Protein AF-0000000079466785 (afdb_homodimer)

Solvent-accessible surface area (backbone atoms only — not comparable to full-atom values): 13106 Å² total; per-residue (Å²): 115,66,66,64,55,44,54,55,63,65,49,55,41,69,44,99,86,65,45,70,23,30,35,40,60,50,52,12,61,77,71,72,43,57,49,69,55,43,53,50,49,63,73,64,53,41,62,54,67,83,56,42,58,82,17,49,40,81,46,71,44,74,43,99,82,72,40,85,36,83,41,32,41,24,29,67,68,36,46,49,61,56,42,36,40,41,70,46,64,68,32,24,52,49,48,52,51,51,53,50,53,44,51,52,46,53,51,52,52,58,50,44,53,49,46,58,68,71,96,115,66,66,66,54,43,54,53,62,66,48,54,41,69,44,97,87,65,46,70,22,30,36,39,60,49,52,12,61,78,70,72,45,57,47,70,56,43,53,50,50,63,73,66,54,42,62,53,66,84,57,42,60,82,16,48,41,80,46,71,45,73,43,97,83,73,41,85,37,82,42,32,42,24,30,67,65,36,46,48,62,57,43,36,40,40,69,48,65,69,32,23,53,48,47,54,51,50,54,50,52,44,50,52,46,53,52,51,52,58,50,44,52,49,48,58,69,71,95

pLDDT: mean 88.41, std 17.2, range [28.14, 98.69]

Radius of gyration: 20.18 Å; Cα contacts (8 Å, |Δi|>4): 273; chains: 2; bounding box: 53×56×45 Å

Secondary structure (DSSP, 8-state):
-HHHHHHHHHH-EE-TTS-EEEEHHHHHHHHT--HHHHHHHHHT----HHHHHHHEEEEEEE-TTS-EEEEEEE-HHHHHHHHHT--SHHHHHHHHHHHHHHHHHHHHHHHHHHHHHH-/-HHHHHHHHHH-EE-TTS-EEEEHHHHHHHHT--HHHHHHHHHT----HHHHHHHEEEEEEE-TTS-EEEEEEE-HHHHHHHHHT--SHHHHHHHHHHHHHHHHHHHHHHHHHHHHHH-

Sequence (238 aa):
MEERVQMRNELVIKNSTGKDVTTSLIVAEVFGKRHDHVLRDIENLNCSQNFRLPNFGATSYTDASNRQSKMYEITKDGFSFLVMGYTGEKAGEFKERFIAAFNANEALLKDDDYIIERAMEERVQMRNELVIKNSTGKDVTTSLIVAEVFGKRHDHVLRDIENLNCSQNFRLPNFGATSYTDASNRQSKMYEITKDGFSFLVMGYTGEKAGEFKERFIAAFNANEALLKDDDYIIERA

Structure (mmCIF, N/CA/C/O backbone):
data_AF-0000000079466785-model_v1
#
loop_
_entity.id
_entity.type
_entity.pdbx_description
1 polymer 'Uncharacterized protein'
#
loop_
_atom_site.group_PDB
_atom_site.id
_atom_site.type_symbol
_atom_site.label_atom_id
_atom_site.label_alt_id
_atom_site.label_comp_id
_atom_site.label_asym_id
_atom_site.label_entity_id
_atom_site.label_seq_id
_atom_site.pdbx_PDB_ins_code
_atom_site.Cartn_x
_atom_site.Cartn_y
_atom_site.Cartn_z
_atom_site.occupancy
_atom_site.B_iso_or_equiv
_atom_site.auth_seq_id
_atom_site.auth_comp_id
_atom_site.auth_asym_id
_atom_site.auth_atom_id
_atom_site.pdbx_PDB_model_num
ATOM 1 N N . MET A 1 1 ? -12.688 1.528 -19.219 1 29.31 1 MET A N 1
ATOM 2 C CA . MET A 1 1 ? -13.289 0.269 -18.781 1 29.31 1 MET A CA 1
ATOM 3 C C . MET A 1 1 ? -12.391 -0.911 -19.141 1 29.31 1 MET A C 1
ATOM 5 O O . MET A 1 1 ? -12.25 -1.844 -18.344 1 29.31 1 MET A O 1
ATOM 9 N N . GLU A 1 2 ? -11.93 -0.848 -20.359 1 36.12 2 GLU A N 1
ATOM 10 C CA . GLU A 1 2 ? -11.18 -1.908 -21.031 1 36.12 2 GLU A CA 1
ATOM 11 C C . GLU A 1 2 ? -9.789 -2.064 -20.406 1 36.12 2 GLU A C 1
ATOM 13 O O . GLU A 1 2 ? -9.281 -3.18 -20.281 1 36.12 2 GLU A O 1
ATOM 18 N N . GLU A 1 3 ? -9.188 -0.92 -20.219 1 35.53 3 GLU A N 1
ATOM 19 C CA . GLU A 1 3 ? -7.809 -1.025 -19.75 1 35.53 3 GLU A CA 1
ATOM 20 C C . GLU A 1 3 ? -7.75 -1.607 -18.328 1 35.53 3 GLU A C 1
ATOM 22 O O . GLU A 1 3 ? -6.793 -2.303 -17.984 1 35.53 3 GLU A O 1
ATOM 27 N N . ARG A 1 4 ? -8.672 -1.258 -17.516 1 36.66 4 ARG A N 1
ATOM 28 C CA . ARG A 1 4 ? -8.789 -1.755 -16.156 1 36.66 4 ARG A CA 1
ATOM 29 C C . ARG A 1 4 ? -8.984 -3.268 -16.141 1 36.66 4 ARG A C 1
ATOM 31 O O . ARG A 1 4 ? -8.414 -3.963 -15.297 1 36.66 4 ARG A O 1
ATOM 38 N N . VAL A 1 5 ? -9.883 -3.828 -16.938 1 41.66 5 VAL A N 1
ATOM 39 C CA . VAL A 1 5 ? -10.086 -5.254 -17.156 1 41.66 5 VAL A CA 1
ATOM 40 C C . VAL A 1 5 ? -8.789 -5.898 -17.641 1 41.66 5 VAL A C 1
ATOM 42 O O . VAL A 1 5 ? -8.492 -7.043 -17.281 1 41.66 5 VAL A O 1
ATOM 45 N N . GLN A 1 6 ? -7.996 -5.168 -18.203 1 42.5 6 GLN A N 1
ATOM 46 C CA . GLN A 1 6 ? -6.773 -5.695 -18.797 1 42.5 6 GLN A CA 1
ATOM 47 C C . GLN A 1 6 ? -5.695 -5.91 -17.75 1 42.5 6 GLN A C 1
ATOM 49 O O . GLN A 1 6 ? -4.926 -6.871 -17.812 1 42.5 6 GLN A O 1
ATOM 54 N N . MET A 1 7 ? -5.613 -4.984 -16.75 1 43.19 7 MET A N 1
ATOM 55 C CA . MET A 1 7 ? -4.57 -5.266 -15.766 1 43.19 7 MET A CA 1
ATOM 56 C C . MET A 1 7 ? -4.895 -6.531 -14.977 1 43.19 7 MET A C 1
ATOM 58 O O . MET A 1 7 ? -3.994 -7.305 -14.648 1 43.19 7 MET A O 1
ATOM 62 N N . ARG A 1 8 ? -6.176 -6.613 -14.633 1 53.41 8 ARG A N 1
ATOM 63 C CA . ARG A 1 8 ? -6.578 -7.797 -13.875 1 53.41 8 ARG A CA 1
ATOM 64 C C . ARG A 1 8 ? -6.242 -9.07 -14.633 1 53.41 8 ARG A C 1
ATOM 66 O O . ARG A 1 8 ? -5.723 -10.031 -14.055 1 53.41 8 ARG A O 1
ATOM 73 N N . ASN A 1 9 ? -6.617 -8.953 -15.938 1 53.84 9 ASN A N 1
ATOM 74 C CA . ASN A 1 9 ? -6.504 -10.18 -16.734 1 53.84 9 ASN A CA 1
ATOM 75 C C . ASN A 1 9 ? -5.051 -10.625 -16.875 1 53.84 9 ASN A C 1
ATOM 77 O O . ASN A 1 9 ? -4.762 -11.82 -16.891 1 53.84 9 ASN A O 1
ATOM 81 N N . GLU A 1 10 ? -4.234 -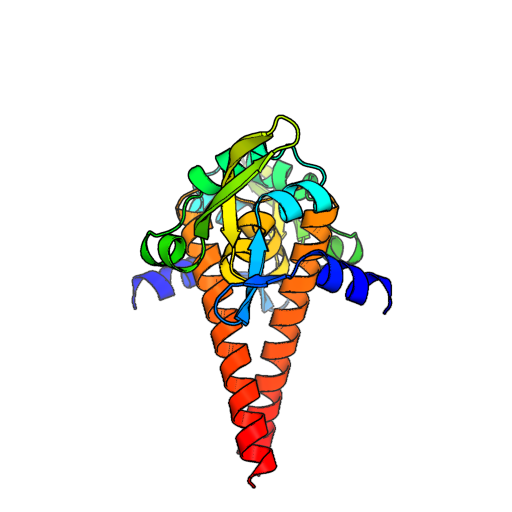9.57 -16.641 1 64.25 10 GLU A N 1
ATOM 82 C CA . GLU A 1 10 ? -2.846 -9.914 -16.938 1 64.25 10 GLU A CA 1
ATOM 83 C C . GLU A 1 10 ? -2.094 -10.312 -15.664 1 64.25 10 GLU A C 1
ATOM 85 O O . GLU A 1 10 ? -1.071 -11 -15.734 1 64.25 10 GLU A O 1
ATOM 90 N N . LEU A 1 11 ? -2.76 -10.133 -14.547 1 77.62 11 LEU A N 1
ATOM 91 C CA . LEU A 1 11 ? -1.979 -10.312 -13.328 1 77.62 11 LEU A CA 1
ATOM 92 C C . LEU A 1 11 ? -2.361 -11.602 -12.609 1 77.62 11 LEU A C 1
ATOM 94 O O . LEU A 1 11 ? -1.573 -12.148 -11.836 1 77.62 11 LEU A O 1
ATOM 98 N N . VAL A 1 12 ? -3.488 -12.164 -13.047 1 83.88 12 VAL A N 1
ATOM 99 C CA . VAL A 1 12 ? -4 -13.203 -12.164 1 83.88 12 VAL A CA 1
ATOM 100 C C . VAL A 1 12 ? -4.012 -14.547 -12.898 1 83.88 12 VAL A C 1
ATOM 102 O O . VAL A 1 12 ? -4.434 -14.625 -14.055 1 83.88 12 VAL A O 1
ATOM 105 N N . ILE A 1 13 ? -3.512 -15.594 -12.242 1 82.94 13 ILE A N 1
ATOM 106 C CA . ILE A 1 13 ? -3.6 -16.969 -12.734 1 82.94 13 ILE A CA 1
ATOM 107 C C . ILE A 1 13 ? -4.215 -17.859 -11.656 1 82.94 13 ILE A C 1
ATOM 109 O O . ILE A 1 13 ? -4.379 -17.438 -10.508 1 82.94 13 ILE A O 1
ATOM 113 N N . LYS A 1 14 ? -4.699 -18.922 -12.148 1 83.94 14 LYS A N 1
ATOM 114 C CA . LYS A 1 14 ? -5.195 -19.906 -11.195 1 83.94 14 LYS A CA 1
ATOM 115 C C . LYS A 1 14 ? -4.098 -20.891 -10.797 1 83.94 14 LYS A C 1
ATOM 117 O O . LYS A 1 14 ? -3.43 -21.469 -11.656 1 83.94 14 LYS A O 1
ATOM 122 N N . ASN A 1 15 ? -4.02 -21.078 -9.492 1 83.62 15 ASN A N 1
ATOM 123 C CA . ASN A 1 15 ? -3.029 -22.062 -9.062 1 83.62 15 ASN A CA 1
ATOM 124 C C . ASN A 1 15 ? -3.607 -23.469 -9.055 1 83.62 15 ASN A C 1
ATOM 126 O O . ASN A 1 15 ? -4.707 -23.703 -9.555 1 83.62 15 ASN A O 1
ATOM 130 N N . SER A 1 16 ? -2.74 -24.438 -8.562 1 83.25 16 SER A N 1
ATOM 131 C CA . SER A 1 16 ? -3.117 -25.844 -8.594 1 83.25 16 SER A CA 1
ATOM 132 C C . SER A 1 16 ? -4.383 -26.094 -7.785 1 83.25 16 SER A C 1
ATOM 134 O O . SER A 1 16 ? -5.117 -27.047 -8.047 1 83.25 16 SER A O 1
ATOM 136 N N . THR A 1 17 ? -4.734 -25.25 -6.797 1 85.69 17 THR A N 1
ATOM 137 C CA . THR A 1 17 ? -5.902 -25.438 -5.941 1 85.69 17 THR A CA 1
ATOM 138 C C . THR A 1 17 ? -7.066 -24.578 -6.418 1 85.69 17 THR A C 1
ATOM 140 O O . THR A 1 17 ? -8.117 -24.531 -5.777 1 85.69 17 THR A O 1
ATOM 143 N N . GLY A 1 18 ? -6.863 -23.875 -7.488 1 86.31 18 GLY A N 1
ATOM 144 C CA . GLY A 1 18 ? -7.934 -23.078 -8.07 1 86.31 18 GLY A CA 1
ATOM 145 C C . GLY A 1 18 ? -7.996 -21.672 -7.512 1 86.31 18 GLY A C 1
ATOM 146 O O . GLY A 1 18 ? -8.898 -20.906 -7.852 1 86.31 18 GLY A O 1
ATOM 147 N N . LYS A 1 19 ? -7.051 -21.406 -6.766 1 89.25 19 LYS A N 1
ATOM 148 C CA . LYS A 1 19 ? -7.035 -20.062 -6.168 1 89.25 19 LYS A CA 1
ATOM 149 C C . LYS A 1 19 ? -6.371 -19.062 -7.098 1 89.25 19 LYS A C 1
ATOM 151 O O . LYS A 1 19 ? -5.371 -19.359 -7.75 1 89.25 19 LYS A O 1
ATOM 156 N N . ASP A 1 20 ? -6.934 -17.891 -7.066 1 91.94 20 ASP A N 1
ATOM 157 C CA . ASP A 1 20 ? -6.352 -16.797 -7.852 1 91.94 20 ASP A CA 1
ATOM 158 C C . ASP A 1 20 ? -5.023 -16.344 -7.254 1 91.94 20 ASP A C 1
ATOM 160 O O . ASP A 1 20 ? -4.957 -15.984 -6.074 1 91.94 20 ASP A O 1
ATOM 164 N N . VAL A 1 21 ? -3.977 -16.469 -8.062 1 95.81 21 VAL A N 1
ATOM 165 C CA . VAL A 1 21 ? -2.658 -16 -7.652 1 95.81 21 VAL A CA 1
ATOM 166 C C . VAL A 1 21 ? -1.961 -15.312 -8.828 1 95.81 21 VAL A C 1
ATOM 168 O O . VAL A 1 21 ? -2.438 -15.383 -9.961 1 95.81 21 VAL A O 1
ATOM 171 N N . THR A 1 22 ? -0.914 -14.625 -8.555 1 97.25 22 THR A N 1
ATOM 172 C CA . THR A 1 22 ? 0.051 -14.188 -9.555 1 97.25 22 THR A CA 1
ATOM 173 C C . THR A 1 22 ? 1.434 -14.766 -9.266 1 97.25 22 THR A C 1
ATOM 175 O O . THR A 1 22 ? 1.586 -15.609 -8.383 1 97.25 22 THR A O 1
ATOM 178 N N . THR A 1 23 ? 2.443 -14.461 -10.125 1 97.12 23 THR A N 1
ATOM 179 C CA . THR A 1 23 ? 3.801 -14.945 -9.891 1 97.12 23 THR A CA 1
ATOM 180 C C . THR A 1 23 ? 4.801 -13.789 -9.969 1 97.12 23 THR A C 1
ATOM 182 O O . THR A 1 23 ? 4.508 -12.742 -10.547 1 97.12 23 THR A O 1
ATOM 185 N N . SER A 1 24 ? 5.945 -14.047 -9.398 1 98.25 24 SER A N 1
ATOM 186 C CA . SER A 1 24 ? 7.02 -13.062 -9.469 1 98.25 24 SER A CA 1
ATOM 187 C C . SER A 1 24 ? 7.367 -12.734 -10.922 1 98.25 24 SER A C 1
ATOM 189 O O . SER A 1 24 ? 7.746 -11.609 -11.234 1 98.25 24 SER A O 1
ATOM 191 N N . LEU A 1 25 ? 7.211 -13.711 -11.844 1 96.81 25 LEU A N 1
ATOM 192 C CA . LEU A 1 25 ? 7.477 -13.492 -13.266 1 96.81 25 LEU A CA 1
ATOM 193 C C . LEU A 1 25 ? 6.477 -12.508 -13.859 1 96.81 25 LEU A C 1
ATOM 195 O O . LEU A 1 25 ? 6.859 -11.586 -14.578 1 96.81 25 LEU A O 1
ATOM 199 N N . ILE A 1 26 ? 5.242 -12.734 -13.555 1 96.81 26 ILE A N 1
ATOM 200 C CA . ILE A 1 26 ? 4.184 -11.875 -14.078 1 96.81 26 ILE A CA 1
ATOM 201 C C . ILE A 1 26 ? 4.352 -10.461 -13.523 1 96.81 26 ILE A C 1
ATOM 203 O O . ILE A 1 26 ? 4.223 -9.477 -14.266 1 96.81 26 ILE A O 1
ATOM 207 N N . VAL A 1 27 ? 4.652 -10.305 -12.203 1 97.81 27 VAL A N 1
ATOM 208 C CA . VAL A 1 27 ? 4.875 -9 -11.586 1 97.81 27 VAL A CA 1
ATOM 209 C C . VAL A 1 27 ? 6.02 -8.281 -12.297 1 97.81 27 VAL A C 1
ATOM 211 O O . VAL A 1 27 ? 5.914 -7.09 -12.602 1 97.81 27 VAL A O 1
ATOM 214 N N . ALA A 1 28 ? 7.094 -9 -12.539 1 97.69 28 ALA A N 1
ATOM 215 C CA . ALA A 1 28 ? 8.242 -8.422 -13.219 1 97.69 28 ALA A CA 1
ATOM 216 C C . ALA A 1 28 ? 7.852 -7.871 -14.586 1 97.69 28 ALA A C 1
ATOM 218 O O . ALA A 1 28 ? 8.234 -6.758 -14.953 1 97.69 28 ALA A O 1
ATOM 219 N N . GLU A 1 29 ? 7.09 -8.633 -15.258 1 95.88 29 GLU A N 1
ATOM 220 C CA . GLU A 1 29 ? 6.664 -8.242 -16.609 1 95.88 29 GLU A CA 1
ATOM 221 C C . GLU A 1 29 ? 5.77 -7.012 -16.562 1 95.88 29 GLU A C 1
ATOM 223 O O . GLU A 1 29 ? 6.012 -6.039 -17.297 1 95.88 29 GLU A O 1
ATOM 228 N N . VAL A 1 30 ? 4.805 -6.992 -15.781 1 95.5 30 VAL A N 1
ATOM 229 C CA . VAL A 1 30 ? 3.795 -5.938 -15.734 1 95.5 30 VAL A CA 1
ATOM 230 C C . VAL A 1 30 ? 4.43 -4.637 -15.25 1 95.5 30 VAL A C 1
ATOM 232 O O . VAL A 1 30 ? 4.113 -3.557 -15.766 1 95.5 30 VAL A O 1
ATOM 235 N N . PHE A 1 31 ? 5.371 -4.668 -14.305 1 96.69 31 PHE A N 1
ATOM 236 C CA . PHE A 1 31 ? 5.926 -3.467 -13.695 1 96.69 31 PHE A CA 1
ATOM 237 C C . PHE A 1 31 ? 7.273 -3.119 -14.312 1 96.69 31 PHE A C 1
ATOM 239 O O . PHE A 1 31 ? 7.938 -2.178 -13.875 1 96.69 31 PHE A O 1
ATOM 246 N N . GLY A 1 32 ? 7.641 -3.908 -15.297 1 96.12 32 GLY A N 1
ATOM 247 C CA . GLY A 1 32 ? 8.852 -3.592 -16.031 1 96.12 32 GLY A CA 1
ATOM 248 C C . GLY A 1 32 ? 10.109 -3.725 -15.195 1 96.12 32 GLY A C 1
ATOM 249 O O . GLY A 1 32 ? 10.992 -2.863 -15.25 1 96.12 32 GLY A O 1
ATOM 250 N N . LYS A 1 33 ? 10.109 -4.738 -14.422 1 97.38 33 LYS A N 1
ATOM 251 C CA . LYS A 1 33 ? 11.258 -5.004 -13.562 1 97.38 33 LYS A CA 1
ATOM 252 C C . LYS A 1 33 ? 11.984 -6.277 -13.992 1 97.38 33 LYS A C 1
ATOM 254 O O . LYS A 1 33 ? 11.391 -7.164 -14.602 1 97.38 33 LYS A O 1
ATOM 259 N N . ARG A 1 34 ? 13.312 -6.328 -13.625 1 97.62 34 ARG A N 1
ATOM 260 C CA . ARG A 1 34 ? 14 -7.613 -13.766 1 97.62 34 ARG A CA 1
ATOM 261 C C . ARG A 1 34 ? 13.445 -8.633 -12.766 1 97.62 34 ARG A C 1
ATOM 263 O O . ARG A 1 34 ? 13.211 -8.297 -11.602 1 97.62 34 ARG A O 1
ATOM 270 N N . HIS A 1 35 ? 13.305 -9.844 -13.297 1 97.75 35 HIS A N 1
ATOM 271 C CA . HIS A 1 35 ? 12.734 -10.867 -12.43 1 97.75 35 HIS A CA 1
ATOM 272 C C . HIS A 1 35 ? 13.594 -11.086 -11.188 1 97.75 35 HIS A C 1
ATOM 274 O O . HIS A 1 35 ? 13.062 -11.266 -10.086 1 97.75 35 HIS A O 1
ATOM 280 N N . ASP A 1 36 ? 14.914 -11.023 -11.32 1 97.88 36 ASP A N 1
ATOM 281 C CA . ASP A 1 36 ? 15.789 -11.242 -10.172 1 97.88 36 ASP A CA 1
ATOM 282 C C . ASP A 1 36 ? 15.633 -10.125 -9.141 1 97.88 36 ASP A C 1
ATOM 284 O O . ASP A 1 36 ? 15.859 -10.336 -7.949 1 97.88 36 ASP A O 1
ATOM 288 N N . HIS A 1 37 ? 15.281 -8.914 -9.609 1 98.25 37 HIS A N 1
ATOM 289 C CA . HIS A 1 37 ? 15 -7.824 -8.68 1 98.25 37 HIS A CA 1
ATOM 290 C C . HIS A 1 37 ? 13.711 -8.086 -7.895 1 98.25 37 HIS A C 1
ATOM 292 O O . HIS A 1 37 ? 13.648 -7.828 -6.691 1 98.25 37 HIS A O 1
ATOM 298 N N . VAL A 1 38 ? 12.734 -8.586 -8.578 1 98.5 38 VAL A N 1
ATOM 299 C CA . VAL A 1 38 ? 11.469 -8.906 -7.914 1 98.5 38 VAL A CA 1
ATOM 300 C C . VAL A 1 38 ? 11.695 -10 -6.871 1 98.5 38 VAL A C 1
ATOM 302 O O . VAL A 1 38 ? 11.164 -9.922 -5.762 1 98.5 38 VAL A O 1
ATOM 305 N N . LEU A 1 39 ? 12.469 -11.031 -7.25 1 98.69 39 LEU A N 1
ATOM 306 C CA . LEU A 1 39 ? 12.797 -12.094 -6.301 1 98.69 39 LEU A CA 1
ATOM 307 C C . LEU A 1 39 ? 13.461 -11.523 -5.055 1 98.69 39 LEU A C 1
ATOM 309 O O . LEU A 1 39 ? 13.094 -11.867 -3.93 1 98.69 39 LEU A O 1
ATOM 313 N N . ARG A 1 40 ? 14.445 -10.656 -5.293 1 98.31 40 ARG A N 1
ATOM 314 C CA . ARG A 1 40 ? 15.156 -10.016 -4.195 1 98.31 40 ARG A CA 1
ATOM 315 C C . ARG A 1 40 ? 14.211 -9.18 -3.338 1 98.31 40 ARG A C 1
ATOM 317 O O . ARG A 1 40 ? 14.297 -9.203 -2.107 1 98.31 40 ARG A O 1
ATOM 324 N N . ASP A 1 41 ? 13.312 -8.43 -3.984 1 98.19 41 ASP A N 1
ATOM 325 C CA . ASP A 1 41 ? 12.359 -7.602 -3.26 1 98.19 41 ASP A CA 1
ATOM 326 C C . ASP A 1 41 ? 11.477 -8.445 -2.348 1 98.19 41 ASP A C 1
ATOM 328 O O . ASP A 1 41 ? 11.242 -8.086 -1.191 1 98.19 41 ASP A O 1
ATOM 332 N N . ILE A 1 42 ? 10.992 -9.555 -2.859 1 98.62 42 ILE A N 1
ATOM 333 C CA . ILE A 1 42 ? 10.141 -10.453 -2.088 1 98.62 42 ILE A CA 1
ATOM 334 C C . ILE A 1 42 ? 10.906 -10.984 -0.879 1 98.62 42 ILE A C 1
ATOM 336 O O . ILE A 1 42 ? 10.383 -10.992 0.239 1 98.62 42 ILE A O 1
ATOM 340 N N . GLU A 1 43 ? 12.117 -11.344 -1.103 1 97.94 43 GLU A N 1
ATOM 341 C CA . GLU A 1 43 ? 12.938 -11.938 -0.049 1 97.94 43 GLU A CA 1
ATOM 342 C C . GLU A 1 43 ? 13.266 -10.914 1.035 1 97.94 43 GLU A C 1
ATOM 344 O O . GLU A 1 43 ? 13.43 -11.273 2.203 1 97.94 43 GLU A O 1
ATOM 349 N N . ASN A 1 44 ? 13.281 -9.633 0.7 1 97.56 44 ASN A N 1
ATOM 350 C CA . ASN A 1 44 ? 13.711 -8.594 1.626 1 97.56 44 ASN A CA 1
ATOM 351 C C . ASN A 1 44 ? 12.523 -7.84 2.211 1 97.56 44 ASN A C 1
ATOM 353 O O . ASN A 1 44 ? 12.695 -6.824 2.889 1 97.56 44 ASN A O 1
ATOM 357 N N . LEU A 1 45 ? 11.328 -8.289 1.967 1 97.62 45 LEU A N 1
ATOM 358 C CA . LEU A 1 45 ? 10.148 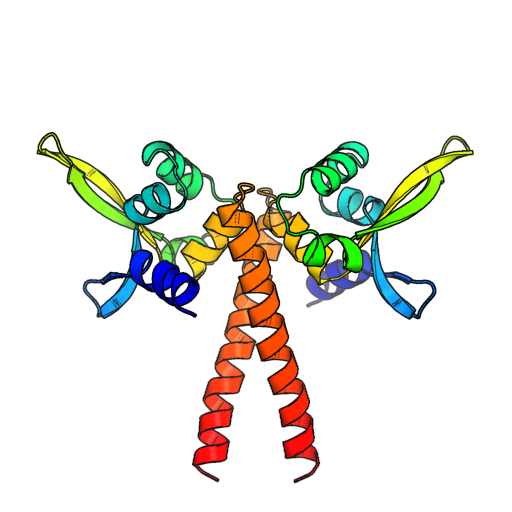-7.617 2.514 1 97.62 45 LEU A CA 1
ATOM 359 C C . LEU A 1 45 ? 10.211 -7.582 4.039 1 97.62 45 LEU A C 1
ATOM 361 O O . LEU A 1 45 ? 10.57 -8.578 4.676 1 97.62 45 LEU A O 1
ATOM 365 N N . ASN A 1 46 ? 9.836 -6.438 4.578 1 97.44 46 ASN A N 1
ATOM 366 C CA . ASN A 1 46 ? 9.68 -6.32 6.023 1 97.44 46 ASN A CA 1
ATOM 367 C C . ASN A 1 46 ? 8.25 -6.613 6.461 1 97.44 46 ASN A C 1
ATOM 369 O O . ASN A 1 46 ? 7.516 -5.703 6.852 1 97.44 46 ASN A O 1
ATOM 373 N N . CYS A 1 47 ? 7.898 -7.859 6.406 1 97.88 47 CYS A N 1
ATOM 374 C CA . CYS A 1 47 ? 6.586 -8.305 6.852 1 97.88 47 CYS A CA 1
ATOM 375 C C . CYS A 1 47 ? 6.711 -9.445 7.859 1 97.88 47 CYS A C 1
ATOM 377 O O . CYS A 1 47 ? 7.777 -10.055 7.984 1 97.88 47 CYS A O 1
ATOM 379 N N . SER A 1 48 ? 5.703 -9.648 8.562 1 98 48 SER A N 1
ATOM 380 C CA . SER A 1 48 ? 5.703 -10.727 9.547 1 98 48 SER A CA 1
ATOM 381 C C . SER A 1 48 ? 5.727 -12.094 8.867 1 98 48 SER A C 1
ATOM 383 O O . SER A 1 48 ? 5.336 -12.219 7.703 1 98 48 SER A O 1
ATOM 385 N N . GLN A 1 49 ? 6.176 -13.117 9.594 1 97.56 49 GLN A N 1
ATOM 386 C CA . GLN A 1 49 ? 6.164 -14.477 9.078 1 97.56 49 GLN A CA 1
ATOM 387 C C . GLN A 1 49 ? 4.738 -14.961 8.828 1 97.56 49 GLN A C 1
ATOM 389 O O . GLN A 1 49 ? 4.484 -15.695 7.871 1 97.56 49 GLN A O 1
ATOM 394 N N . ASN A 1 50 ? 3.885 -14.539 9.734 1 97.75 50 ASN A N 1
ATOM 395 C CA . ASN A 1 50 ? 2.48 -14.906 9.594 1 97.75 50 ASN A CA 1
ATOM 396 C C . ASN A 1 50 ? 1.888 -14.375 8.289 1 97.75 50 ASN A C 1
ATOM 398 O O . ASN A 1 50 ? 0.99 -14.992 7.715 1 97.75 50 ASN A O 1
ATOM 402 N N . PHE A 1 51 ? 2.418 -13.273 7.855 1 98.38 51 PHE A N 1
ATOM 403 C CA . PHE A 1 51 ? 1.972 -12.695 6.594 1 98.38 51 PHE A CA 1
ATOM 404 C C . PHE A 1 51 ? 2.701 -13.336 5.418 1 98.38 51 PHE A C 1
ATOM 406 O O . PHE A 1 51 ? 2.086 -13.648 4.398 1 98.38 51 PHE A O 1
ATOM 413 N N . ARG A 1 52 ? 3.953 -13.586 5.535 1 98.5 52 ARG A N 1
ATOM 414 C CA . ARG A 1 52 ? 4.809 -14.047 4.449 1 98.5 52 ARG A CA 1
ATOM 415 C C . ARG A 1 52 ? 4.406 -15.445 3.996 1 98.5 52 ARG A C 1
ATOM 417 O O . ARG A 1 52 ? 4.238 -15.695 2.801 1 98.5 52 ARG A O 1
ATOM 424 N N . LEU A 1 53 ? 4.242 -16.297 4.875 1 98 53 LEU A N 1
ATOM 425 C CA . LEU A 1 53 ? 4.117 -17.734 4.602 1 98 53 LEU A CA 1
ATOM 426 C C . LEU A 1 53 ? 2.893 -18.016 3.736 1 98 53 LEU A C 1
ATOM 428 O O . LEU A 1 53 ? 2.992 -18.688 2.713 1 98 53 LEU A O 1
ATOM 432 N N . PRO A 1 54 ? 1.777 -17.531 4.105 1 97.44 54 PRO A N 1
ATOM 433 C CA . PRO A 1 54 ? 0.607 -17.859 3.289 1 97.44 54 PRO A CA 1
ATOM 434 C C . PRO A 1 54 ? 0.555 -17.047 1.988 1 97.44 54 PRO A C 1
ATOM 436 O O . PRO A 1 54 ? -0.217 -17.391 1.085 1 97.44 54 PRO A O 1
ATOM 439 N N . ASN A 1 55 ? 1.403 -16 1.841 1 98.38 55 ASN A N 1
ATOM 440 C CA . ASN A 1 55 ? 1.183 -15.094 0.721 1 98.38 55 ASN A CA 1
ATOM 441 C C . ASN A 1 55 ? 2.266 -15.242 -0.344 1 98.38 55 ASN A C 1
ATOM 443 O O . ASN A 1 55 ? 2.107 -14.766 -1.467 1 98.38 55 ASN A O 1
ATOM 447 N N . PHE A 1 56 ? 3.312 -15.875 0.034 1 98.56 56 PHE A N 1
ATOM 448 C CA . PHE A 1 56 ? 4.426 -16.062 -0.886 1 98.56 56 PHE A CA 1
ATOM 449 C C . PHE A 1 56 ? 4.887 -17.516 -0.896 1 98.56 56 PHE A C 1
ATOM 451 O O . PHE A 1 56 ? 5.59 -17.953 0.015 1 98.56 56 PHE A O 1
ATOM 458 N N . GLY A 1 57 ? 4.461 -18.234 -1.925 1 97.56 57 GLY A N 1
ATOM 459 C CA . GLY A 1 57 ? 4.844 -19.625 -2.061 1 97.56 57 GLY A CA 1
ATOM 460 C C . GLY A 1 57 ? 5.965 -19.844 -3.059 1 97.56 57 GLY A C 1
ATOM 461 O O . GLY A 1 57 ? 5.797 -19.609 -4.254 1 97.56 57 GLY A O 1
ATOM 462 N N . ALA A 1 58 ? 7.113 -20.312 -2.561 1 97.25 58 ALA A N 1
ATOM 463 C CA . ALA A 1 58 ? 8.258 -20.578 -3.428 1 97.25 58 ALA A CA 1
ATOM 464 C C . ALA A 1 58 ? 8 -21.766 -4.34 1 97.25 58 ALA A C 1
ATOM 466 O O . ALA A 1 58 ? 7.445 -22.781 -3.904 1 97.25 58 ALA A O 1
ATOM 467 N N . THR A 1 59 ? 8.273 -21.594 -5.594 1 96 59 THR A N 1
ATOM 468 C CA . THR A 1 59 ? 8.203 -22.656 -6.59 1 96 59 THR A CA 1
ATOM 469 C C . THR A 1 59 ? 9.25 -22.438 -7.68 1 96 59 THR A C 1
ATOM 471 O O . THR A 1 59 ? 10.203 -21.688 -7.496 1 96 59 THR A O 1
ATOM 474 N N . SER A 1 60 ? 9.156 -23.297 -8.711 1 96.44 60 SER A N 1
ATOM 475 C CA . SER A 1 60 ? 10.141 -23.188 -9.781 1 96.44 60 SER A CA 1
ATOM 476 C C . SER A 1 60 ? 9.477 -23.25 -11.148 1 96.44 60 SER A C 1
ATOM 478 O O . SER A 1 60 ? 8.297 -23.594 -11.258 1 96.44 60 SER A O 1
ATOM 480 N N . TYR A 1 61 ? 10.195 -22.719 -12.125 1 94.06 61 TYR A N 1
ATOM 481 C CA . TYR A 1 61 ? 9.789 -22.797 -13.523 1 94.06 61 TYR A CA 1
ATOM 482 C C . TYR A 1 61 ? 10.984 -23.094 -14.43 1 94.06 61 TYR A C 1
ATOM 484 O O . TYR A 1 61 ? 12.133 -22.891 -14.023 1 94.06 61 TYR A O 1
ATOM 492 N N . THR A 1 62 ? 10.688 -23.641 -15.539 1 95.44 62 THR A N 1
ATOM 493 C CA . THR A 1 62 ? 11.734 -23.875 -16.516 1 95.44 62 THR A CA 1
ATOM 494 C C . THR A 1 62 ? 11.984 -22.609 -17.344 1 95.44 62 THR A C 1
ATOM 496 O O . THR A 1 62 ? 11.086 -22.141 -18.047 1 95.44 62 THR A O 1
ATOM 499 N N . ASP A 1 63 ? 13.195 -22.109 -17.281 1 92.62 63 ASP A N 1
ATOM 500 C CA . ASP A 1 63 ? 13.477 -20.859 -17.969 1 92.62 63 ASP A CA 1
ATOM 501 C C . ASP A 1 63 ? 13.883 -21.094 -19.422 1 92.62 63 ASP A C 1
ATOM 503 O O . ASP A 1 63 ? 13.828 -22.219 -19.906 1 92.62 63 ASP A O 1
ATOM 507 N N . ALA A 1 64 ? 14.141 -20.016 -20.156 1 91.12 64 ALA A N 1
ATOM 508 C CA . ALA A 1 64 ? 14.43 -20.062 -21.594 1 91.12 64 ALA A CA 1
ATOM 509 C C . ALA A 1 64 ? 15.641 -20.953 -21.875 1 91.12 64 ALA A C 1
ATOM 511 O O . ALA A 1 64 ? 15.797 -21.469 -22.984 1 91.12 64 ALA A O 1
ATOM 512 N N . SER A 1 65 ? 16.547 -21.156 -20.969 1 94.19 65 SER A N 1
ATOM 513 C CA . SER A 1 65 ? 17.734 -21.969 -21.109 1 94.19 65 SER A CA 1
ATOM 514 C C . SER A 1 65 ? 17.484 -23.406 -20.641 1 94.19 65 SER A C 1
ATOM 516 O O . SER A 1 65 ? 18.422 -24.141 -20.359 1 94.19 65 SER A O 1
ATOM 518 N N . ASN A 1 66 ? 16.312 -23.703 -20.344 1 95 66 ASN A N 1
ATOM 519 C CA . ASN A 1 66 ? 15.906 -25.047 -19.922 1 95 66 ASN A CA 1
ATOM 520 C C . ASN A 1 66 ? 16.422 -25.375 -18.516 1 95 66 ASN A C 1
ATOM 522 O O . ASN A 1 66 ? 16.703 -26.531 -18.219 1 95 66 ASN A O 1
ATOM 526 N N . ARG A 1 67 ? 16.656 -24.391 -17.734 1 95.69 67 ARG A N 1
ATOM 527 C CA . ARG A 1 67 ? 17.047 -24.547 -16.344 1 95.69 67 ARG A CA 1
ATOM 528 C C . ARG A 1 67 ? 15.867 -24.266 -15.414 1 95.69 67 ARG A C 1
ATOM 530 O O . ARG A 1 67 ? 14.969 -23.484 -15.75 1 95.69 67 ARG A O 1
ATOM 537 N N . GLN A 1 68 ? 15.922 -25.016 -14.242 1 96.38 68 GLN A N 1
ATOM 538 C CA . GLN A 1 68 ? 14.922 -24.734 -13.211 1 96.38 68 GLN A CA 1
ATOM 539 C C . GLN A 1 68 ? 15.297 -23.484 -12.414 1 96.38 68 GLN A C 1
ATOM 541 O O . GLN A 1 68 ? 16.312 -23.469 -11.719 1 96.38 68 GLN A O 1
ATOM 546 N N . SER A 1 69 ? 14.406 -22.5 -12.641 1 97 69 SER A N 1
ATOM 547 C CA . SER A 1 69 ? 14.648 -21.234 -11.969 1 97 69 SER A CA 1
ATOM 548 C C . SER A 1 69 ? 13.586 -20.953 -10.914 1 97 69 SER A C 1
ATOM 550 O O . SER A 1 69 ? 12.445 -21.406 -11.047 1 97 69 SER A O 1
ATOM 552 N N . LYS A 1 70 ? 13.977 -20.219 -9.922 1 97.5 70 LYS A N 1
ATOM 553 C CA . LYS A 1 70 ? 13.102 -19.891 -8.797 1 97.5 70 LYS A CA 1
ATOM 554 C C . LYS A 1 70 ? 12.047 -18.875 -9.195 1 97.5 70 LYS A C 1
ATOM 556 O O . LYS A 1 70 ? 12.32 -17.969 -9.977 1 97.5 70 LYS A O 1
ATOM 561 N N . MET A 1 71 ? 10.875 -19.062 -8.617 1 97.69 71 MET A N 1
ATOM 562 C CA . MET A 1 71 ? 9.812 -18.062 -8.695 1 97.69 71 MET A CA 1
ATOM 563 C C . MET A 1 71 ? 8.883 -18.156 -7.488 1 97.69 71 MET A C 1
ATOM 565 O O . MET A 1 71 ? 8.969 -19.094 -6.703 1 97.69 71 MET A O 1
ATOM 569 N N . TYR A 1 72 ? 8.055 -17.141 -7.324 1 98.19 72 TYR A N 1
ATOM 570 C CA . TYR A 1 72 ? 7.066 -17.156 -6.254 1 98.19 72 TYR A CA 1
ATOM 571 C C . TYR A 1 72 ? 5.652 -17.094 -6.816 1 98.19 72 TYR A C 1
ATOM 573 O O . TYR A 1 72 ? 5.383 -16.344 -7.762 1 98.19 72 TYR A O 1
ATOM 581 N N . GLU A 1 73 ? 4.809 -17.953 -6.285 1 97.69 73 GLU A N 1
ATOM 582 C CA . GLU A 1 73 ? 3.371 -17.719 -6.375 1 97.69 73 GLU A CA 1
ATOM 583 C C . GLU A 1 73 ? 2.896 -16.766 -5.285 1 97.69 73 GLU A C 1
ATOM 585 O O . GLU A 1 73 ? 3.246 -16.922 -4.113 1 97.69 73 GLU A O 1
ATOM 590 N N . ILE A 1 74 ? 2.09 -15.781 -5.723 1 98.25 74 ILE A N 1
ATOM 591 C CA . ILE A 1 74 ? 1.777 -14.6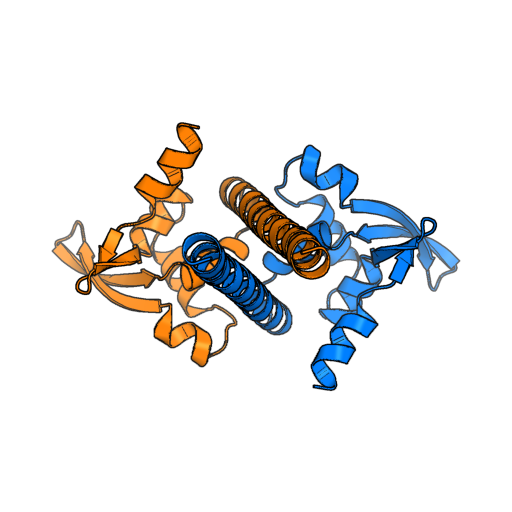72 -4.824 1 98.25 74 ILE A CA 1
ATOM 592 C C . ILE A 1 74 ? 0.264 -14.484 -4.75 1 98.25 74 ILE A C 1
ATOM 594 O O . ILE A 1 74 ? -0.406 -14.375 -5.777 1 98.25 74 ILE A O 1
ATOM 598 N N . THR A 1 75 ? -0.257 -14.438 -3.535 1 97.88 75 THR A N 1
ATOM 599 C CA . THR A 1 75 ? -1.679 -14.164 -3.355 1 97.88 75 THR A CA 1
ATOM 600 C C . THR A 1 75 ? -1.984 -12.688 -3.607 1 97.88 75 THR A C 1
ATOM 602 O O . THR A 1 75 ? -1.072 -11.891 -3.826 1 97.88 75 THR A O 1
ATOM 605 N N . LYS A 1 76 ? -3.236 -12.336 -3.559 1 96.69 76 LYS A N 1
ATOM 606 C CA . LYS A 1 76 ? -3.67 -10.945 -3.691 1 96.69 76 LYS A CA 1
ATOM 607 C C . LYS A 1 76 ? -3.043 -10.07 -2.611 1 96.69 76 LYS A C 1
ATOM 609 O O . LYS A 1 76 ? -2.545 -8.977 -2.9 1 96.69 76 LYS A O 1
ATOM 614 N N . ASP A 1 77 ? -3.051 -10.578 -1.394 1 98.06 77 ASP A N 1
ATOM 615 C CA . ASP A 1 77 ? -2.484 -9.82 -0.284 1 98.06 77 ASP A CA 1
ATOM 616 C C . ASP A 1 77 ? -0.975 -9.648 -0.45 1 98.06 77 ASP A C 1
ATOM 618 O O . ASP A 1 77 ? -0.439 -8.562 -0.232 1 98.06 77 ASP A O 1
ATOM 622 N N . GLY A 1 78 ? -0.325 -10.734 -0.816 1 98.5 78 GLY A N 1
ATOM 623 C CA . GLY A 1 78 ? 1.104 -10.656 -1.075 1 98.5 78 GLY A CA 1
ATOM 624 C C . GLY A 1 78 ? 1.459 -9.664 -2.16 1 98.5 78 GLY A C 1
ATOM 625 O O . GLY A 1 78 ? 2.387 -8.867 -2 1 98.5 78 GLY A O 1
ATOM 626 N N . PHE A 1 79 ? 0.702 -9.734 -3.217 1 98.25 79 PHE A N 1
ATOM 627 C CA . PHE A 1 79 ? 0.89 -8.812 -4.336 1 98.25 79 PHE A CA 1
ATOM 628 C C . PHE A 1 79 ? 0.724 -7.367 -3.883 1 98.25 79 PHE A C 1
ATOM 630 O O . PHE A 1 79 ? 1.557 -6.516 -4.195 1 98.25 79 PHE A O 1
ATOM 637 N N . SER A 1 80 ? -0.331 -7.121 -3.141 1 98.06 80 SER A N 1
ATOM 638 C CA . SER A 1 80 ? -0.586 -5.77 -2.648 1 98.06 80 SER A CA 1
ATOM 639 C C . SER A 1 80 ? 0.569 -5.27 -1.79 1 98.06 80 SER A C 1
ATOM 641 O O . SER A 1 80 ? 1.083 -4.168 -2.012 1 98.06 80 SER A O 1
ATOM 643 N N . PHE A 1 81 ? 1.01 -6.07 -0.852 1 98.69 81 PHE A N 1
ATOM 644 C CA . PHE A 1 81 ? 2.109 -5.703 0.034 1 98.69 81 PHE A CA 1
ATOM 645 C C . PHE A 1 81 ? 3.361 -5.371 -0.767 1 98.69 81 PHE A C 1
ATOM 647 O O . PHE A 1 81 ? 4.02 -4.359 -0.51 1 98.69 81 PHE A O 1
ATOM 654 N N . LEU A 1 82 ? 3.656 -6.156 -1.751 1 98.56 82 LEU A N 1
ATOM 655 C CA . LEU A 1 82 ? 4.848 -6.004 -2.578 1 98.56 82 LEU A CA 1
ATOM 656 C C . LEU A 1 82 ? 4.777 -4.723 -3.404 1 98.56 82 LEU A C 1
ATOM 658 O O . LEU A 1 82 ? 5.684 -3.891 -3.35 1 98.56 82 LEU A O 1
ATOM 662 N N . VAL A 1 83 ? 3.691 -4.531 -4.09 1 97.62 83 VAL A N 1
ATOM 663 C CA . VAL A 1 83 ? 3.574 -3.465 -5.078 1 97.62 83 VAL A CA 1
ATOM 664 C C . VAL A 1 83 ? 3.387 -2.123 -4.371 1 97.62 83 VAL A C 1
ATOM 666 O O . VAL A 1 83 ? 3.855 -1.09 -4.855 1 97.62 83 VAL A O 1
ATOM 669 N N . MET A 1 84 ? 2.791 -2.125 -3.199 1 98.19 84 MET A N 1
ATOM 670 C CA . MET A 1 84 ? 2.648 -0.901 -2.416 1 98.19 84 MET A CA 1
ATOM 671 C C . MET A 1 84 ? 4.012 -0.321 -2.059 1 98.19 84 MET A C 1
ATOM 673 O O . MET A 1 84 ? 4.141 0.885 -1.84 1 98.19 84 MET A O 1
ATOM 677 N N . GLY A 1 85 ? 4.949 -1.115 -2.109 1 97.56 85 GLY A N 1
ATOM 678 C CA . GLY A 1 85 ? 6.301 -0.673 -1.806 1 97.56 85 GLY A CA 1
ATOM 679 C C . GLY A 1 85 ? 7.027 -0.108 -3.012 1 97.56 85 GLY A C 1
ATOM 680 O O . GLY A 1 85 ? 8.094 0.495 -2.873 1 97.56 85 GLY A O 1
ATOM 681 N N . TYR A 1 86 ? 6.465 -0.33 -4.109 1 97.12 86 TYR A N 1
ATOM 682 C CA . TYR A 1 86 ? 7.066 0.191 -5.332 1 97.12 86 TYR A CA 1
ATOM 683 C C . TYR A 1 86 ? 6.723 1.662 -5.527 1 97.12 86 TYR A C 1
ATOM 685 O O . TYR A 1 86 ? 5.719 2.146 -4.996 1 97.12 86 TYR A O 1
ATOM 693 N N . THR A 1 87 ? 7.59 2.512 -6.301 1 94.19 87 THR A N 1
ATOM 694 C CA . THR A 1 87 ? 7.391 3.951 -6.406 1 94.19 87 THR A CA 1
ATOM 695 C C . THR A 1 87 ? 7.242 4.371 -7.867 1 94.19 87 THR A C 1
ATOM 697 O O . THR A 1 87 ? 7.117 5.559 -8.172 1 94.19 87 THR A O 1
ATOM 700 N N . GLY A 1 88 ? 7.16 3.531 -8.852 1 94.25 88 GLY A N 1
ATOM 701 C CA . GLY A 1 88 ? 6.992 3.867 -10.258 1 94.25 88 GLY A CA 1
ATOM 702 C C . GLY A 1 88 ? 5.562 4.211 -10.625 1 94.25 88 GLY A C 1
ATOM 703 O O . GLY A 1 88 ? 4.664 4.121 -9.789 1 94.25 88 GLY A O 1
ATOM 704 N N . GLU A 1 89 ? 5.375 4.715 -11.812 1 95.12 89 GLU A N 1
ATOM 705 C CA . GLU A 1 89 ? 4.078 5.188 -12.289 1 95.12 89 GLU A CA 1
ATOM 706 C C . GLU A 1 89 ? 3.01 4.109 -12.133 1 95.12 89 GLU A C 1
ATOM 708 O O . GLU A 1 89 ? 1.918 4.379 -11.625 1 95.12 89 GLU A O 1
ATOM 713 N N . LYS A 1 90 ? 3.297 2.936 -12.516 1 95.5 90 LYS A N 1
ATOM 714 C CA . LYS A 1 90 ? 2.336 1.841 -12.43 1 95.5 90 LYS A CA 1
ATOM 715 C C . LYS A 1 90 ? 1.996 1.524 -10.977 1 95.5 90 LYS A C 1
ATOM 717 O O . LYS A 1 90 ? 0.841 1.246 -10.648 1 95.5 90 LYS A O 1
ATOM 722 N N . ALA A 1 91 ? 3.014 1.558 -10.172 1 96.94 91 ALA A N 1
ATOM 723 C CA . ALA A 1 91 ? 2.797 1.336 -8.75 1 96.94 91 ALA A CA 1
ATOM 724 C C . ALA A 1 91 ? 1.924 2.436 -8.148 1 96.94 91 ALA A C 1
ATOM 726 O O . ALA A 1 91 ? 1.041 2.16 -7.332 1 96.94 91 ALA A O 1
ATOM 727 N N . GLY A 1 92 ? 2.164 3.703 -8.57 1 97.81 92 GLY A N 1
ATOM 728 C CA . GLY A 1 92 ? 1.338 4.809 -8.117 1 97.81 92 GLY A CA 1
ATOM 729 C C . GLY A 1 92 ? -0.126 4.652 -8.484 1 97.81 92 GLY A C 1
ATOM 730 O O . GLY A 1 92 ? -1.007 4.879 -7.648 1 97.81 92 GLY A O 1
ATOM 731 N N . GLU A 1 93 ? -0.357 4.273 -9.672 1 97.19 93 GLU A N 1
ATOM 732 C CA . GLU A 1 93 ? -1.724 4.035 -10.125 1 97.19 93 GLU A CA 1
ATOM 733 C C . GLU A 1 93 ? -2.396 2.939 -9.305 1 97.19 93 GLU A C 1
ATOM 735 O O . GLU A 1 93 ? -3.562 3.072 -8.922 1 97.19 93 GLU A O 1
ATOM 740 N N . PHE A 1 94 ? -1.704 1.917 -9.07 1 96.19 94 PHE A N 1
ATOM 741 C CA . PHE A 1 94 ? -2.23 0.817 -8.273 1 96.19 94 PHE A CA 1
ATOM 742 C C . PHE A 1 94 ? -2.59 1.29 -6.867 1 96.19 94 PHE A C 1
ATOM 744 O O . PHE A 1 94 ? -3.678 1 -6.367 1 96.19 94 PHE A O 1
ATOM 751 N N . LYS A 1 95 ? -1.663 2.01 -6.234 1 97.69 95 LYS A N 1
ATOM 752 C CA . LYS A 1 95 ? -1.901 2.5 -4.879 1 97.69 95 LYS A CA 1
ATOM 753 C C . LYS A 1 95 ? -3.146 3.381 -4.824 1 97.69 95 LYS A C 1
ATOM 755 O O . LYS A 1 95 ? -3.977 3.236 -3.926 1 97.69 95 LYS A O 1
ATOM 760 N N . GLU A 1 96 ? -3.332 4.258 -5.781 1 98.38 96 GLU A N 1
ATOM 761 C CA . GLU A 1 96 ? -4.508 5.121 -5.812 1 98.38 96 GLU A CA 1
ATOM 762 C C . GLU A 1 96 ? -5.789 4.301 -5.938 1 98.38 96 GLU A C 1
ATOM 764 O O . GLU A 1 96 ? -6.773 4.566 -5.246 1 98.38 96 GLU A O 1
ATOM 769 N N . ARG A 1 97 ? -5.723 3.357 -6.82 1 97.06 97 ARG A N 1
ATOM 770 C CA . ARG A 1 97 ? -6.898 2.514 -7.016 1 97.06 97 ARG A CA 1
ATOM 771 C C . ARG A 1 97 ? -7.215 1.716 -5.754 1 97.06 97 ARG A C 1
ATOM 773 O O . ARG A 1 97 ? -8.383 1.537 -5.402 1 97.06 97 ARG A O 1
ATOM 780 N N . PHE A 1 98 ? -6.195 1.223 -5.156 1 96.5 98 PHE A N 1
ATOM 781 C CA . PHE A 1 98 ? -6.363 0.443 -3.934 1 96.5 98 PHE A CA 1
ATOM 782 C C . PHE A 1 98 ? -7.02 1.281 -2.842 1 96.5 98 PHE A C 1
ATOM 784 O O . PHE A 1 98 ? -7.984 0.845 -2.213 1 96.5 98 PHE A O 1
ATOM 791 N N . ILE A 1 99 ? -6.508 2.486 -2.605 1 97.62 99 ILE A N 1
ATOM 792 C CA . ILE A 1 99 ? -7.031 3.398 -1.595 1 97.62 99 ILE A CA 1
ATOM 793 C C . ILE A 1 99 ? -8.477 3.756 -1.922 1 97.62 99 ILE A C 1
ATOM 795 O O . ILE A 1 99 ? -9.336 3.787 -1.032 1 97.62 99 ILE A O 1
ATOM 799 N N . ALA A 1 100 ? -8.742 3.986 -3.195 1 97.44 100 ALA A N 1
ATOM 800 C CA . ALA A 1 100 ? -10.102 4.312 -3.629 1 97.44 100 ALA A CA 1
ATOM 801 C C . ALA A 1 100 ? -11.055 3.156 -3.352 1 97.44 100 ALA A C 1
ATOM 803 O O . ALA A 1 100 ? -12.195 3.373 -2.926 1 97.44 100 ALA A O 1
ATOM 804 N N . ALA A 1 101 ? -10.633 1.949 -3.662 1 96.12 101 ALA A N 1
ATOM 805 C CA . ALA A 1 101 ? -11.445 0.765 -3.408 1 96.12 101 ALA A CA 1
ATOM 806 C C . ALA A 1 101 ? -11.742 0.614 -1.92 1 96.12 101 ALA A C 1
ATOM 808 O O . ALA A 1 101 ? -12.875 0.291 -1.537 1 96.12 101 ALA A O 1
ATOM 809 N N . PHE A 1 102 ? -10.773 0.846 -1.138 1 95.56 102 PHE A N 1
ATOM 810 C CA . PHE A 1 102 ? -10.969 0.791 0.307 1 95.56 102 PHE A CA 1
ATOM 811 C C . PHE A 1 102 ? -12.008 1.812 0.753 1 95.56 102 PHE A C 1
ATOM 813 O O . PHE A 1 102 ? -12.914 1.485 1.516 1 95.56 102 PHE A O 1
ATOM 820 N N . ASN A 1 103 ? -11.875 3.012 0.308 1 95.88 103 ASN A N 1
ATOM 821 C CA . ASN A 1 103 ? -12.812 4.07 0.672 1 95.88 103 ASN A CA 1
ATOM 822 C C . ASN A 1 103 ? -14.234 3.732 0.236 1 95.88 103 ASN A C 1
ATOM 824 O O . ASN A 1 103 ? -15.195 4.02 0.955 1 95.88 103 ASN A O 1
ATOM 828 N N . ALA A 1 104 ? -14.367 3.186 -0.911 1 93.81 104 ALA A N 1
ATOM 829 C CA . ALA A 1 104 ? -15.68 2.789 -1.423 1 93.81 104 ALA A CA 1
ATOM 830 C C . ALA A 1 104 ? -16.328 1.749 -0.515 1 93.81 104 ALA A C 1
ATOM 832 O O . ALA A 1 104 ? -17.516 1.85 -0.199 1 93.81 104 ALA A O 1
ATOM 833 N N . ASN A 1 105 ? -15.57 0.766 -0.142 1 92.69 105 ASN A N 1
ATOM 834 C CA . ASN A 1 105 ? -16.062 -0.263 0.765 1 92.69 105 ASN A CA 1
ATOM 835 C C . ASN A 1 105 ? -16.484 0.328 2.109 1 92.69 105 ASN A C 1
ATOM 837 O O . ASN A 1 105 ? -17.516 -0.051 2.666 1 92.69 105 ASN A O 1
ATOM 841 N N . GLU A 1 106 ? -15.648 1.236 2.609 1 91.38 106 GLU A N 1
ATOM 842 C CA . GLU A 1 106 ? -15.953 1.875 3.887 1 91.38 106 GLU A CA 1
ATOM 843 C C . GLU A 1 106 ? -17.25 2.678 3.811 1 91.38 106 GLU A C 1
ATOM 845 O O . GLU A 1 106 ? -18.047 2.674 4.75 1 91.38 106 GLU A O 1
ATOM 850 N N . ALA A 1 107 ? -17.438 3.342 2.742 1 91.06 107 ALA A N 1
ATOM 851 C CA . ALA A 1 107 ? -18.625 4.156 2.557 1 91.06 107 ALA A CA 1
ATOM 852 C C . ALA A 1 107 ? -19.891 3.283 2.514 1 91.06 107 ALA A C 1
ATOM 854 O O . ALA A 1 107 ? -20.922 3.658 3.055 1 91.06 107 ALA A O 1
ATOM 855 N N . LEU A 1 108 ? -19.781 2.17 1.92 1 88.19 108 LEU A N 1
ATOM 856 C CA . LEU A 1 108 ? -20.906 1.249 1.799 1 88.19 108 LEU A CA 1
ATOM 857 C C . LEU A 1 108 ? -21.297 0.696 3.164 1 88.19 108 LEU A C 1
ATOM 859 O O . LEU A 1 108 ? -22.484 0.468 3.424 1 88.19 108 LEU A O 1
ATOM 863 N N . LEU A 1 109 ? -20.391 0.472 3.949 1 87.25 109 LEU A N 1
ATOM 864 C CA . LEU A 1 109 ? -20.641 -0.048 5.285 1 87.25 109 LEU A CA 1
ATOM 865 C C . LEU A 1 109 ? -21.297 1.012 6.164 1 87.25 109 LEU A C 1
ATOM 867 O O . LEU A 1 109 ? -22.188 0.698 6.969 1 87.25 109 LEU A O 1
ATOM 871 N N . LYS A 1 110 ? -20.844 2.221 6.074 1 84.56 110 LYS A N 1
ATOM 872 C CA . LYS A 1 110 ? -21.453 3.303 6.844 1 84.56 110 LYS A CA 1
ATOM 873 C C . LYS A 1 110 ? -22.891 3.543 6.402 1 84.56 110 LYS A C 1
ATOM 875 O O . LYS A 1 110 ? -23.75 3.84 7.23 1 84.56 110 LYS A O 1
ATOM 880 N N . ASP A 1 111 ? -23.141 3.398 5.172 1 78.38 111 ASP A N 1
ATOM 881 C CA . ASP A 1 111 ? -24.484 3.561 4.637 1 78.38 111 ASP A CA 1
ATOM 882 C C . ASP A 1 111 ? -25.391 2.414 5.074 1 78.38 111 ASP A C 1
ATOM 884 O O . ASP A 1 111 ? -26.562 2.629 5.391 1 78.38 111 ASP A O 1
ATOM 888 N N . ASP A 1 112 ? -24.875 1.269 5.094 1 70.25 112 ASP A N 1
ATOM 889 C CA . ASP A 1 112 ? -25.656 0.107 5.508 1 70.25 112 ASP A CA 1
ATOM 890 C C . ASP A 1 112 ? -26.016 0.189 6.988 1 70.25 112 ASP A C 1
ATOM 892 O O . ASP A 1 112 ? -27.109 -0.206 7.387 1 70.25 112 ASP A O 1
ATOM 896 N N . ASP A 1 113 ? -25.062 0.591 7.703 1 66.88 113 ASP A N 1
ATOM 897 C CA . ASP A 1 113 ? -25.375 0.784 9.117 1 66.88 113 ASP A CA 1
ATOM 898 C C . ASP A 1 113 ? -26.547 1.739 9.289 1 66.88 113 ASP A C 1
ATOM 900 O O . ASP A 1 113 ? -27.391 1.539 10.164 1 66.88 113 ASP A O 1
ATOM 904 N N . TYR A 1 114 ? -26.5 2.619 8.391 1 62.19 114 TYR A N 1
ATOM 905 C CA . TYR A 1 114 ? -27.609 3.578 8.43 1 62.19 114 TYR A CA 1
ATOM 906 C C . TYR A 1 114 ? -28.906 2.926 7.984 1 62.19 114 TYR A C 1
ATOM 908 O O . TYR A 1 114 ? -29.969 3.186 8.562 1 62.19 114 TYR A O 1
ATOM 916 N N . ILE A 1 115 ? -28.812 2.041 7.074 1 61.09 115 ILE A N 1
ATOM 917 C CA . ILE A 1 115 ? -30.016 1.406 6.555 1 61.09 115 ILE A CA 1
ATOM 918 C C . ILE A 1 115 ? -30.54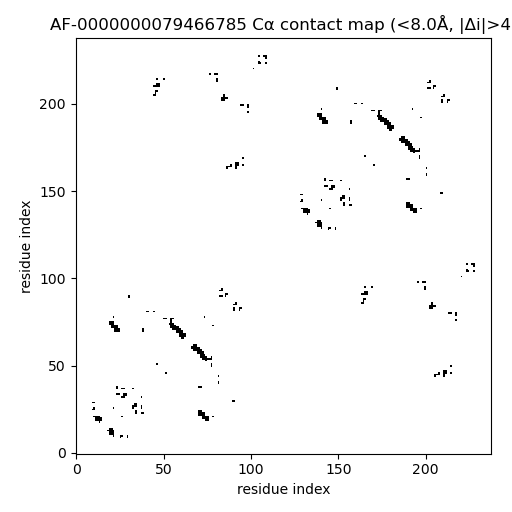7 0.405 7.578 1 61.09 115 ILE A C 1
ATOM 920 O O . ILE A 1 115 ? -31.766 0.339 7.816 1 61.09 115 ILE A O 1
ATOM 924 N N . ILE A 1 116 ? -29.641 -0.267 8.18 1 60.03 116 ILE A N 1
ATOM 925 C CA . ILE A 1 116 ? -30.094 -1.269 9.141 1 60.03 116 ILE A CA 1
ATOM 926 C C . ILE A 1 116 ? -30.656 -0.577 10.375 1 60.03 116 ILE A C 1
ATOM 928 O O . ILE A 1 116 ? -31.656 -1.036 10.945 1 60.03 116 ILE A O 1
ATOM 932 N N . GLU A 1 117 ? -30.047 0.526 10.695 1 59.75 117 GLU A N 1
ATOM 933 C CA . GLU A 1 117 ? -30.547 1.271 11.844 1 59.75 117 GLU A CA 1
ATOM 934 C C . GLU A 1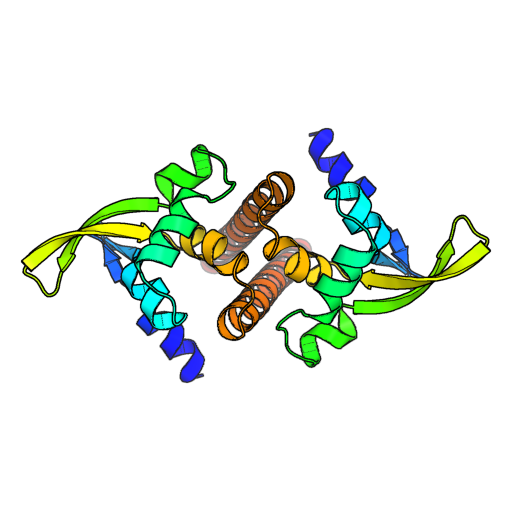 117 ? -31.906 1.903 11.547 1 59.75 117 GLU A C 1
ATOM 936 O O . GLU A 1 117 ? -32.75 2.041 12.438 1 59.75 117 GLU A O 1
ATOM 941 N N . ARG A 1 118 ? -32.125 2.18 10.32 1 51.44 118 ARG A N 1
ATOM 942 C CA . ARG A 1 118 ? -33.375 2.805 9.961 1 51.44 118 ARG A CA 1
ATOM 943 C C . ARG A 1 118 ? -34.438 1.754 9.602 1 51.44 118 ARG A C 1
ATOM 945 O O . ARG A 1 118 ? -35.625 2.051 9.562 1 51.44 118 ARG A O 1
ATOM 952 N N . ALA A 1 119 ? -34 0.578 9.477 1 46.22 119 ALA A N 1
ATOM 953 C CA . ALA A 1 119 ? -34.969 -0.459 9.18 1 46.22 119 ALA A CA 1
ATOM 954 C C . ALA A 1 119 ? -35.531 -1.069 10.461 1 46.22 119 ALA A C 1
ATOM 956 O O . ALA A 1 119 ? -34.844 -1.162 11.469 1 46.22 119 ALA A O 1
ATOM 957 N N . MET B 1 1 ? -4.16 -3.887 22.25 1 28.14 1 MET B N 1
ATOM 958 C CA . MET B 1 1 ? -5.223 -2.885 22.203 1 28.14 1 MET B CA 1
ATOM 959 C C . MET B 1 1 ? -4.652 -1.48 22.359 1 28.14 1 MET B C 1
ATOM 961 O O . MET B 1 1 ? -5.086 -0.55 21.688 1 28.14 1 MET B O 1
ATOM 965 N N . GLU B 1 2 ? -3.748 -1.446 23.297 1 33.34 2 GLU B N 1
ATOM 966 C CA . GLU B 1 2 ? -3.156 -0.186 23.734 1 33.34 2 GLU B CA 1
ATOM 967 C C . GLU B 1 2 ? -2.191 0.364 22.688 1 33.34 2 GLU B C 1
ATOM 969 O O . GLU B 1 2 ? -2.123 1.576 22.484 1 33.34 2 GLU B O 1
ATOM 974 N N . GLU B 1 3 ? -1.381 -0.512 22.188 1 33.06 3 GLU B N 1
ATOM 975 C CA . GLU B 1 3 ? -0.364 -0.035 21.25 1 33.06 3 GLU B CA 1
ATOM 976 C C . GLU B 1 3 ? -0.994 0.454 19.953 1 33.06 3 GLU B C 1
ATOM 978 O O . GLU B 1 3 ? -0.496 1.394 19.328 1 33.06 3 GLU B O 1
ATOM 983 N N . ARG B 1 4 ? -1.92 -0.234 19.5 1 36.69 4 ARG B N 1
ATOM 984 C CA . ARG B 1 4 ? -2.668 0.167 18.312 1 36.69 4 ARG B CA 1
ATOM 985 C C . ARG B 1 4 ? -3.338 1.521 18.531 1 36.69 4 ARG B C 1
ATOM 987 O O . ARG B 1 4 ? -3.371 2.348 17.609 1 36.69 4 ARG B O 1
ATOM 994 N N . VAL B 1 5 ? -4.012 1.755 19.641 1 40.06 5 VAL B N 1
ATOM 995 C CA . VAL B 1 5 ? -4.582 3.037 20.047 1 40.06 5 VAL B CA 1
ATOM 996 C C . VAL B 1 5 ? -3.484 4.102 20.094 1 40.06 5 VAL B C 1
ATOM 998 O O . VAL B 1 5 ? -3.74 5.277 19.812 1 40.06 5 VAL B O 1
ATOM 1001 N N . GLN B 1 6 ? -2.338 3.725 20.281 1 42.75 6 GLN B N 1
ATOM 1002 C CA . GLN B 1 6 ? -1.236 4.664 20.453 1 42.75 6 GLN B CA 1
ATOM 1003 C C . GLN B 1 6 ? -0.736 5.18 19.094 1 42.75 6 GLN B C 1
ATOM 1005 O O . GLN B 1 6 ? -0.36 6.348 18.984 1 42.75 6 GLN B O 1
ATOM 1010 N N . MET B 1 7 ? -0.708 4.277 18.062 1 44.09 7 MET B N 1
ATOM 1011 C CA . MET B 1 7 ? -0.226 4.848 16.812 1 44.09 7 MET B CA 1
ATOM 1012 C C . MET B 1 7 ? -1.188 5.906 16.281 1 44.09 7 MET B C 1
ATOM 1014 O O . MET B 1 7 ? -0.761 6.922 15.734 1 44.09 7 MET B O 1
ATOM 1018 N N . ARG B 1 8 ? -2.469 5.566 16.453 1 52.53 8 ARG B N 1
ATOM 1019 C CA . ARG B 1 8 ? -3.463 6.523 15.984 1 52.53 8 ARG B CA 1
ATOM 1020 C C . ARG B 1 8 ? -3.303 7.871 16.688 1 52.53 8 ARG B C 1
ATOM 1022 O O . ARG B 1 8 ? -3.352 8.922 16.031 1 52.53 8 ARG B O 1
ATOM 1029 N N . ASN B 1 9 ? -3.166 7.672 18.016 1 53.19 9 ASN B N 1
ATOM 1030 C CA . ASN B 1 9 ? -3.164 8.898 18.797 1 53.19 9 ASN B CA 1
ATOM 1031 C C . ASN B 1 9 ? -1.97 9.789 18.453 1 53.19 9 ASN B C 1
ATOM 1033 O O . ASN B 1 9 ? -2.076 11.016 18.453 1 53.19 9 ASN B O 1
ATOM 1037 N N . GLU B 1 10 ? -1.005 9.055 17.859 1 63.47 10 GLU B N 1
ATOM 1038 C CA . GLU B 1 10 ? 0.215 9.828 17.688 1 63.47 10 GLU B CA 1
ATOM 1039 C C . GLU B 1 10 ? 0.304 10.391 16.266 1 63.47 10 GLU B C 1
ATOM 1041 O O . GLU B 1 10 ? 1.011 11.367 16.016 1 63.47 10 GLU B O 1
ATOM 1046 N N . LEU B 1 11 ? -0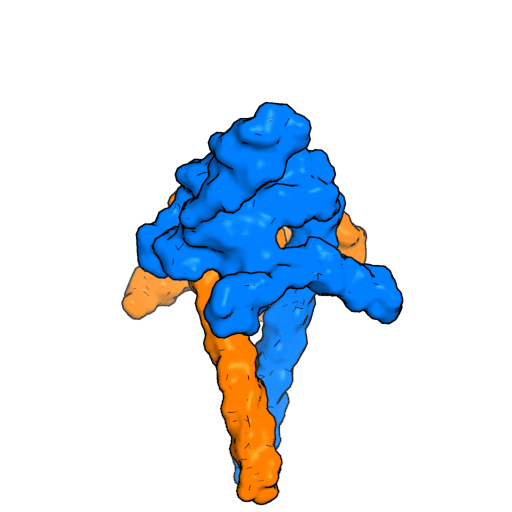.634 9.969 15.406 1 76.75 11 LEU B N 1
ATOM 1047 C CA . LEU B 1 11 ? -0.427 10.32 14.008 1 76.75 11 LEU B CA 1
ATOM 1048 C C . LEU B 1 11 ? -1.428 11.375 13.562 1 76.75 11 LEU B C 1
ATOM 1050 O O . LEU B 1 11 ? -1.181 12.102 12.594 1 76.75 11 LEU B O 1
ATOM 1054 N N . VAL B 1 12 ? -2.441 11.586 14.414 1 83.38 12 VAL B N 1
ATOM 1055 C CA . VAL B 1 12 ? -3.535 12.359 13.836 1 83.38 12 VAL B CA 1
ATOM 1056 C C . VAL B 1 12 ? -3.709 13.664 14.609 1 83.38 12 VAL B C 1
ATOM 1058 O O . VAL B 1 12 ? -3.693 13.664 15.844 1 83.38 12 VAL B O 1
ATOM 1061 N N . ILE B 1 13 ? -3.826 14.766 13.891 1 82.62 13 ILE B N 1
ATOM 1062 C CA . ILE B 1 13 ? -4.164 16.062 14.461 1 82.62 13 ILE B CA 1
ATOM 1063 C C . ILE B 1 13 ? -5.367 16.656 13.727 1 82.62 13 ILE B C 1
ATOM 1065 O O . ILE B 1 13 ? -5.773 16.141 12.68 1 82.62 13 ILE B O 1
ATOM 1069 N N . LYS B 1 14 ? -5.992 17.516 14.422 1 83.44 14 LYS B N 1
ATOM 1070 C CA . LYS B 1 14 ? -7.078 18.234 13.773 1 83.44 14 LYS B CA 1
ATOM 1071 C C . LYS B 1 14 ? -6.562 19.5 13.078 1 83.44 14 LYS B C 1
ATOM 1073 O O . LYS B 1 14 ? -5.859 20.297 13.688 1 83.44 14 LYS B O 1
ATOM 1078 N N . ASN B 1 15 ? -7.008 19.625 11.828 1 83.12 15 ASN B N 1
ATOM 1079 C CA . ASN B 1 15 ? -6.594 20.844 11.148 1 83.12 15 ASN B CA 1
ATOM 1080 C C . ASN B 1 15 ? -7.555 22 11.43 1 83.12 15 ASN B C 1
ATOM 1082 O O . ASN B 1 15 ? -8.43 21.891 12.297 1 83.12 15 ASN B O 1
ATOM 1086 N N . SER B 1 16 ? -7.27 23.141 10.719 1 83 16 SER B N 1
ATOM 1087 C CA . SER B 1 16 ? -8.039 24.359 10.969 1 83 16 SER B CA 1
ATOM 1088 C C . SER B 1 16 ? -9.516 24.156 10.656 1 83 16 SER B C 1
ATOM 1090 O O . SER B 1 16 ? -10.375 24.844 11.211 1 83 16 SER B O 1
ATOM 1092 N N . THR B 1 17 ? -9.891 23.203 9.805 1 85.25 17 THR B N 1
ATOM 1093 C CA . THR B 1 17 ? -11.273 22.953 9.414 1 85.25 17 THR B CA 1
ATOM 1094 C C . THR B 1 17 ? -11.867 21.797 10.211 1 85.25 17 THR B C 1
ATOM 1096 O O . THR B 1 17 ? -13 21.391 9.977 1 85.25 17 THR B O 1
ATOM 1099 N N . GLY B 1 18 ? -11.086 21.266 11.125 1 85.44 18 GLY B N 1
ATOM 1100 C CA . GLY B 1 18 ? -11.57 20.203 11.992 1 85.44 18 GLY B CA 1
ATOM 1101 C C . GLY B 1 18 ? -11.375 18.828 11.398 1 85.44 18 GLY B C 1
ATOM 1102 O O . GLY B 1 18 ? -11.812 17.828 11.984 1 85.44 18 GLY B O 1
ATOM 1103 N N . LYS B 1 19 ? -10.688 18.797 10.352 1 87.81 19 LYS B N 1
ATOM 1104 C CA . LYS B 1 19 ? -10.453 17.5 9.711 1 87.81 19 LYS B CA 1
ATOM 1105 C C . LYS B 1 19 ? -9.219 16.812 10.281 1 87.81 19 LYS B C 1
ATOM 1107 O O . LYS B 1 19 ? -8.219 17.469 10.578 1 87.81 19 LYS B O 1
ATOM 1112 N N . ASP B 1 20 ? -9.383 15.555 10.375 1 91.81 20 ASP B N 1
ATOM 1113 C CA . ASP B 1 20 ? -8.25 14.758 10.844 1 91.81 20 ASP B CA 1
ATOM 1114 C C . ASP B 1 20 ? -7.145 14.711 9.797 1 91.81 20 ASP B C 1
ATOM 1116 O O . ASP B 1 20 ? -7.383 14.32 8.648 1 91.81 20 ASP B O 1
ATOM 1120 N N . VAL B 1 21 ? -5.98 15.234 10.211 1 95.62 21 VAL B N 1
ATOM 1121 C CA . VAL B 1 21 ? -4.812 15.188 9.336 1 95.62 21 VAL B CA 1
ATOM 1122 C C . VAL B 1 21 ? -3.572 14.828 10.148 1 95.62 21 VAL B C 1
ATOM 1124 O O . VAL B 1 21 ? -3.613 14.805 11.383 1 95.62 21 VAL B O 1
ATOM 1127 N N . THR B 1 22 ? -2.529 14.492 9.477 1 97.12 22 THR B N 1
ATOM 1128 C CA . THR B 1 22 ? -1.188 14.445 10.047 1 97.12 22 THR B CA 1
ATOM 1129 C C . THR B 1 22 ? -0.257 15.414 9.328 1 97.12 22 THR B C 1
ATOM 1131 O O . THR B 1 22 ? -0.702 16.219 8.5 1 97.12 22 THR B O 1
ATOM 1134 N N . THR B 1 23 ? 1.034 15.508 9.766 1 97.06 23 THR B N 1
ATOM 1135 C CA . THR B 1 23 ? 1.995 16.391 9.109 1 97.06 23 THR B CA 1
ATOM 1136 C C . THR B 1 23 ? 3.27 15.625 8.758 1 97.06 23 THR B C 1
ATOM 1138 O O . THR B 1 23 ? 3.553 14.57 9.336 1 97.06 23 THR B O 1
ATOM 1141 N N . SER B 1 24 ? 3.994 16.203 7.844 1 98.25 24 SER B N 1
ATOM 1142 C CA . SER B 1 24 ? 5.285 15.625 7.484 1 98.25 24 SER B CA 1
ATOM 1143 C C . SER B 1 24 ? 6.195 15.508 8.703 1 98.25 24 SER B C 1
ATOM 1145 O O . SER B 1 24 ? 7 14.578 8.797 1 98.25 24 SER B O 1
ATOM 1147 N N . LEU B 1 25 ? 6.066 16.438 9.68 1 96.81 25 LEU B N 1
ATOM 1148 C CA . LEU B 1 25 ? 6.867 16.391 10.898 1 96.81 25 LEU B CA 1
ATOM 1149 C C . LEU B 1 25 ? 6.508 15.18 11.75 1 96.81 25 LEU B C 1
ATOM 1151 O O . LEU B 1 25 ? 7.395 14.469 12.234 1 96.81 25 LEU B O 1
ATOM 1155 N N . ILE B 1 26 ? 5.238 14.977 11.898 1 96.69 26 ILE B N 1
ATOM 1156 C CA . ILE B 1 26 ? 4.766 13.852 12.703 1 96.69 26 ILE B CA 1
ATOM 1157 C C . ILE B 1 26 ? 5.172 12.539 12.047 1 96.69 26 ILE B C 1
ATOM 1159 O O . ILE B 1 26 ? 5.633 11.617 12.727 1 96.69 26 ILE B O 1
ATOM 1163 N N . VAL B 1 27 ? 5.035 12.406 10.711 1 97.75 27 VAL B N 1
ATOM 1164 C CA . VAL B 1 27 ? 5.43 11.211 9.977 1 97.75 27 VAL B CA 1
ATOM 1165 C C . VAL B 1 27 ? 6.914 10.938 10.195 1 97.75 27 VAL B C 1
ATOM 1167 O O . VAL B 1 27 ? 7.3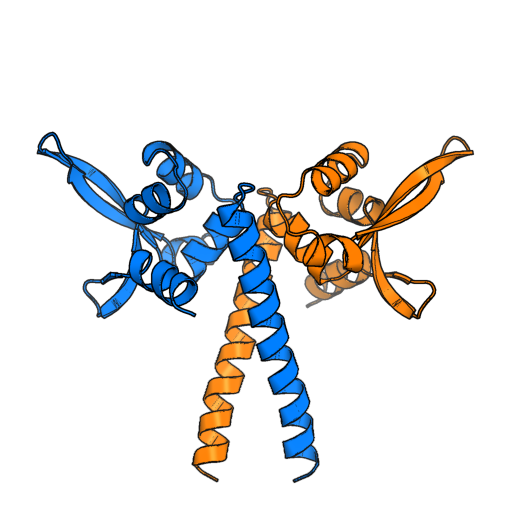09 9.797 10.445 1 97.75 27 VAL B O 1
ATOM 1170 N N . ALA B 1 28 ? 7.711 11.984 10.078 1 97.62 28 ALA B N 1
ATOM 1171 C CA . ALA B 1 28 ? 9.148 11.844 10.281 1 97.62 28 ALA B CA 1
ATOM 1172 C C . ALA B 1 28 ? 9.461 11.281 11.664 1 97.62 28 ALA B C 1
ATOM 1174 O O . ALA B 1 28 ? 10.273 10.367 11.797 1 97.62 28 ALA B O 1
ATOM 1175 N N . GLU B 1 29 ? 8.773 11.781 12.602 1 95.75 29 GLU B N 1
ATOM 1176 C CA . GLU B 1 29 ? 8.992 11.359 13.984 1 95.75 29 GLU B CA 1
ATOM 1177 C C . GLU B 1 29 ? 8.578 9.906 14.188 1 95.75 29 GLU B C 1
ATOM 1179 O O . GLU B 1 29 ? 9.359 9.109 14.719 1 95.75 29 GLU B O 1
ATOM 1184 N N . VAL B 1 30 ? 7.461 9.531 13.789 1 95.38 30 VAL B N 1
ATOM 1185 C CA . VAL B 1 30 ? 6.891 8.211 14.031 1 95.38 30 VAL B CA 1
ATOM 1186 C C . VAL B 1 30 ? 7.691 7.156 13.281 1 95.38 30 VAL B C 1
ATOM 1188 O O . VAL B 1 30 ? 7.938 6.066 13.797 1 95.38 30 VAL B O 1
ATOM 1191 N N . PHE B 1 31 ? 8.203 7.445 12.07 1 96.75 31 PHE B N 1
ATOM 1192 C CA . PHE B 1 31 ? 8.859 6.449 11.234 1 96.75 31 PHE B CA 1
ATOM 1193 C C . PHE B 1 31 ? 10.375 6.586 11.32 1 96.75 31 PH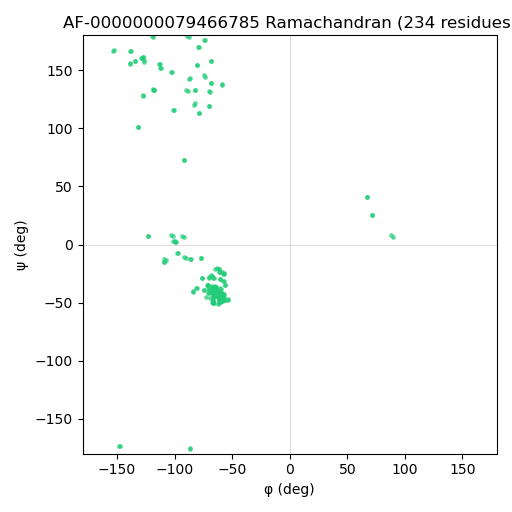E B C 1
ATOM 1195 O O . PHE B 1 31 ? 11.102 5.887 10.617 1 96.75 31 PHE B O 1
ATOM 1202 N N . GLY B 1 32 ? 10.789 7.512 12.156 1 96.12 32 GLY B N 1
ATOM 1203 C CA . GLY B 1 32 ? 12.211 7.641 12.406 1 96.12 32 GLY B CA 1
ATOM 1204 C C . GLY B 1 32 ? 12.984 8.117 11.188 1 96.12 32 GLY B C 1
ATOM 1205 O O . GLY B 1 32 ? 14.055 7.586 10.883 1 96.12 32 GLY B O 1
ATOM 1206 N N . LYS B 1 33 ? 12.398 9.031 10.539 1 97.38 33 LYS B N 1
ATOM 1207 C CA . LYS B 1 33 ? 13.023 9.602 9.352 1 97.38 33 LYS B CA 1
ATOM 1208 C C . LYS B 1 33 ? 13.398 11.062 9.57 1 97.38 33 LYS B C 1
ATOM 1210 O O . LYS B 1 33 ? 12.805 11.742 10.406 1 97.38 33 LYS B O 1
ATOM 1215 N N . ARG B 1 34 ? 14.422 11.531 8.781 1 97.62 34 ARG B N 1
ATOM 1216 C CA . ARG B 1 34 ? 14.656 12.977 8.75 1 97.62 34 ARG B CA 1
ATOM 1217 C C . ARG B 1 34 ? 13.508 13.703 8.062 1 97.62 34 ARG B C 1
ATOM 1219 O O . ARG B 1 34 ? 12.992 13.242 7.043 1 97.62 34 ARG B O 1
ATOM 1226 N N . HIS B 1 35 ? 13.18 14.82 8.68 1 97.69 35 HIS B N 1
ATOM 1227 C CA . HIS B 1 35 ? 12.047 15.562 8.125 1 97.69 35 HIS B CA 1
ATOM 1228 C C . HIS B 1 35 ? 12.305 15.961 6.68 1 97.69 35 HIS B C 1
ATOM 1230 O O . HIS B 1 35 ? 11.398 15.898 5.848 1 97.69 35 HIS B O 1
ATOM 1236 N N . ASP B 1 36 ? 13.531 16.344 6.34 1 97.94 36 ASP B N 1
ATOM 1237 C CA . ASP B 1 36 ? 13.828 16.766 4.973 1 97.94 36 ASP B CA 1
ATOM 1238 C C . ASP B 1 36 ? 13.688 15.594 3.998 1 97.94 36 ASP B C 1
ATOM 1240 O O . ASP B 1 36 ? 13.398 15.789 2.816 1 97.94 36 ASP B O 1
ATOM 1244 N N . HIS B 1 37 ? 13.93 14.352 4.484 1 98.25 37 HIS B N 1
ATOM 1245 C CA . HIS B 1 37 ? 13.711 13.18 3.65 1 98.25 37 HIS B CA 1
ATOM 1246 C C . HIS B 1 37 ? 12.219 12.969 3.383 1 98.25 37 HIS B C 1
ATOM 1248 O O . HIS B 1 37 ? 11.828 12.633 2.264 1 98.25 37 HIS B O 1
ATOM 1254 N N . VAL B 1 38 ? 11.43 13.18 4.398 1 98.5 38 VAL B N 1
ATOM 1255 C CA . VAL B 1 38 ? 9.984 13.039 4.238 1 98.5 38 VAL B CA 1
ATOM 1256 C C . VAL B 1 38 ? 9.469 14.078 3.248 1 98.5 38 VAL B C 1
ATOM 1258 O O . VAL B 1 38 ? 8.633 13.773 2.395 1 98.5 38 VAL B O 1
ATOM 1261 N N . LEU B 1 39 ? 9.953 15.328 3.391 1 98.69 39 LEU B N 1
ATOM 1262 C CA . LEU B 1 39 ? 9.57 16.375 2.455 1 98.69 39 LEU B CA 1
ATOM 1263 C C . LEU B 1 39 ? 9.898 15.977 1.021 1 98.69 39 LEU B C 1
ATOM 1265 O O . LEU B 1 39 ? 9.07 16.125 0.122 1 98.69 39 LEU B O 1
ATOM 1269 N N . ARG B 1 40 ? 11.125 15.484 0.845 1 98.31 40 ARG B N 1
ATOM 1270 C CA . ARG B 1 40 ? 11.578 15.047 -0.472 1 98.31 40 ARG B CA 1
ATOM 1271 C C . ARG B 1 40 ? 10.711 13.906 -0.996 1 98.31 40 ARG B C 1
ATOM 1273 O O . ARG B 1 40 ? 10.344 13.883 -2.172 1 98.31 40 ARG B O 1
ATOM 1280 N N . ASP B 1 41 ? 10.383 12.938 -0.128 1 98.19 41 ASP B N 1
ATOM 1281 C CA . ASP B 1 41 ? 9.555 11.805 -0.521 1 98.19 41 ASP B CA 1
ATOM 1282 C C . ASP B 1 41 ? 8.188 12.273 -1.013 1 98.19 41 ASP B C 1
ATOM 1284 O O . ASP B 1 41 ? 7.691 11.789 -2.035 1 98.19 41 ASP B O 1
ATOM 1288 N N . ILE B 1 42 ? 7.594 13.195 -0.298 1 98.62 42 ILE B N 1
ATOM 1289 C CA . ILE B 1 42 ? 6.285 13.727 -0.666 1 98.62 42 ILE B CA 1
ATOM 1290 C C . ILE B 1 42 ? 6.367 14.406 -2.031 1 98.62 42 ILE B C 1
ATOM 1292 O O . ILE B 1 42 ? 5.512 14.18 -2.893 1 98.62 42 ILE B O 1
ATOM 1296 N N . GLU B 1 43 ? 7.395 15.148 -2.217 1 97.94 43 GLU B N 1
ATOM 1297 C CA . GLU B 1 43 ? 7.559 15.906 -3.453 1 97.94 43 GLU B CA 1
ATOM 1298 C C . GLU B 1 43 ? 7.793 14.977 -4.641 1 97.94 43 GLU B C 1
ATOM 1300 O O . GLU B 1 43 ? 7.414 15.297 -5.77 1 97.94 43 GLU B O 1
ATOM 1305 N N . ASN B 1 44 ? 8.352 13.797 -4.418 1 97.56 44 ASN B N 1
ATOM 1306 C CA . ASN B 1 44 ? 8.742 12.898 -5.492 1 97.56 44 ASN B CA 1
ATOM 1307 C C . ASN B 1 44 ? 7.727 11.773 -5.672 1 97.56 44 ASN B C 1
ATOM 1309 O O . ASN B 1 44 ? 7.969 10.82 -6.426 1 97.56 44 ASN B O 1
ATOM 1313 N N . LEU B 1 45 ? 6.613 11.812 -5 1 97.62 45 LEU B N 1
ATOM 1314 C CA . LEU B 1 45 ? 5.605 10.773 -5.141 1 97.62 45 LEU B CA 1
ATOM 1315 C C . LEU B 1 45 ? 5.129 10.672 -6.586 1 97.62 45 LEU B C 1
ATOM 1317 O O . LEU B 1 45 ? 4.902 11.688 -7.242 1 97.62 45 LEU B O 1
ATOM 1321 N N . ASN B 1 46 ? 4.984 9.438 -7.043 1 97.5 46 ASN B N 1
ATOM 1322 C CA . ASN B 1 46 ? 4.375 9.195 -8.344 1 97.5 46 ASN B CA 1
ATOM 1323 C C . ASN B 1 46 ? 2.867 8.984 -8.234 1 97.5 46 ASN B C 1
ATOM 1325 O O . ASN B 1 46 ? 2.377 7.867 -8.391 1 97.5 46 ASN B O 1
ATOM 1329 N N . CYS B 1 47 ? 2.176 10.055 -7.984 1 97.88 47 CYS B N 1
ATOM 1330 C CA . CYS B 1 47 ? 0.718 10.031 -7.918 1 97.88 47 CYS B CA 1
ATOM 1331 C C . CYS B 1 47 ? 0.111 11.086 -8.828 1 97.88 47 CYS B C 1
ATOM 1333 O O . CYS B 1 47 ? 0.81 11.992 -9.281 1 97.88 47 CYS B O 1
ATOM 1335 N N . SER B 1 48 ? -1.092 10.914 -9.125 1 98 48 SER B N 1
ATOM 1336 C CA . SER B 1 48 ? -1.782 11.875 -9.977 1 98 48 SER B CA 1
ATOM 1337 C C . SER B 1 48 ? -1.961 13.211 -9.266 1 98 48 SER B C 1
ATOM 1339 O O . SER B 1 48 ? -1.943 13.273 -8.039 1 98 48 SER B O 1
ATOM 1341 N N . GLN B 1 49 ? -2.137 14.266 -10.047 1 97.62 49 GLN B N 1
ATOM 1342 C CA . GLN B 1 49 ? -2.404 15.586 -9.477 1 97.62 49 GLN B CA 1
ATOM 1343 C C . GLN B 1 49 ? -3.73 15.602 -8.719 1 97.62 49 GLN B C 1
ATOM 1345 O O . GLN B 1 49 ? -3.857 16.266 -7.695 1 97.62 49 GLN B O 1
ATOM 1350 N N . ASN B 1 50 ? -4.668 14.883 -9.297 1 97.75 50 ASN B N 1
ATOM 1351 C CA . ASN B 1 50 ? -5.973 14.789 -8.648 1 97.75 50 ASN B CA 1
ATOM 1352 C C . ASN B 1 50 ? -5.871 14.172 -7.258 1 97.75 50 ASN B C 1
ATOM 1354 O O . ASN B 1 50 ? -6.656 14.5 -6.367 1 97.75 50 ASN B O 1
ATOM 1358 N N . PHE B 1 51 ? -4.898 13.32 -7.102 1 98.38 51 PHE B N 1
ATOM 1359 C CA . PHE B 1 51 ? -4.664 12.703 -5.801 1 98.38 51 PHE B CA 1
ATOM 1360 C C . PHE B 1 51 ? -3.816 13.609 -4.918 1 98.38 51 PHE B C 1
ATOM 1362 O O . PHE B 1 51 ? -4.105 13.781 -3.73 1 98.38 51 PHE B O 1
ATOM 1369 N N . ARG B 1 52 ? -2.83 14.25 -5.438 1 98.5 52 ARG B N 1
ATOM 1370 C CA . ARG B 1 52 ? -1.846 15.031 -4.695 1 98.5 52 ARG B CA 1
ATOM 1371 C C . ARG B 1 52 ? -2.49 16.25 -4.047 1 98.5 52 ARG B C 1
ATOM 1373 O O . ARG B 1 52 ? -2.303 16.5 -2.854 1 98.5 52 ARG B O 1
ATOM 1380 N N . LEU B 1 53 ? -3.215 16.969 -4.766 1 98 53 LEU B N 1
ATOM 1381 C CA . LEU B 1 53 ? -3.684 18.297 -4.375 1 98 53 LEU B CA 1
ATOM 1382 C C . LEU B 1 53 ? -4.555 18.219 -3.125 1 98 53 LEU B C 1
ATOM 1384 O O . LEU B 1 53 ? -4.324 18.953 -2.16 1 98 53 LEU B O 1
ATOM 1388 N N . PRO B 1 54 ? -5.5 17.375 -3.115 1 97.44 54 PRO B N 1
ATOM 1389 C CA . PRO B 1 54 ? -6.352 17.359 -1.924 1 97.44 54 PRO B CA 1
ATOM 1390 C C . PRO B 1 54 ? -5.688 16.656 -0.737 1 97.44 54 PRO B C 1
ATOM 1392 O O . PRO B 1 54 ? -6.16 16.781 0.396 1 97.44 54 PRO B O 1
ATOM 1395 N N . ASN B 1 55 ? -4.559 15.938 -0.95 1 98.38 55 ASN B N 1
ATOM 1396 C CA . ASN B 1 55 ? -4.07 15.07 0.117 1 98.38 55 ASN B CA 1
ATOM 1397 C C . ASN B 1 55 ? -2.793 15.617 0.744 1 98.38 55 ASN B C 1
ATOM 1399 O O . ASN B 1 55 ? -2.385 15.18 1.819 1 98.38 55 ASN B O 1
ATOM 1403 N N . PHE B 1 56 ? -2.217 16.531 0.055 1 98.56 56 PHE B N 1
ATOM 1404 C CA . PHE B 1 56 ? -0.972 17.125 0.537 1 98.56 56 PHE B CA 1
ATOM 1405 C C . PHE B 1 56 ? -1.03 18.641 0.475 1 98.56 56 PHE B C 1
ATOM 1407 O O . PHE B 1 56 ? -0.878 19.234 -0.597 1 98.56 56 PHE B O 1
ATOM 1414 N N . GLY B 1 57 ? -1.274 19.25 1.636 1 97.62 57 GLY B N 1
ATOM 1415 C CA . GLY B 1 57 ? -1.336 20.688 1.713 1 97.62 57 GLY B CA 1
ATOM 1416 C C . GLY B 1 57 ? -0.068 21.312 2.266 1 97.62 57 GLY B C 1
ATOM 1417 O O . GLY B 1 57 ? 0.281 21.094 3.428 1 97.62 57 GLY B O 1
ATOM 1418 N N . ALA B 1 58 ? 0.615 22.094 1.43 1 97.31 58 ALA B N 1
ATOM 1419 C CA . ALA B 1 58 ? 1.845 22.75 1.856 1 97.31 58 ALA B CA 1
ATOM 1420 C C . ALA B 1 58 ? 1.551 23.859 2.869 1 97.31 58 ALA B C 1
ATOM 1422 O O . ALA B 1 58 ? 0.585 24.609 2.717 1 97.31 58 ALA B O 1
ATOM 1423 N N . THR B 1 59 ? 2.287 23.844 3.934 1 95.94 59 THR B N 1
ATOM 1424 C CA . THR B 1 59 ? 2.23 24.891 4.953 1 95.94 59 THR B CA 1
ATOM 1425 C C . THR B 1 59 ? 3.602 25.094 5.59 1 95.94 59 THR B C 1
ATOM 1427 O O . THR B 1 59 ? 4.621 24.672 5.035 1 95.94 59 THR B O 1
ATOM 1430 N N . SER B 1 60 ? 3.604 25.938 6.637 1 96.44 60 SER B N 1
ATOM 1431 C CA . SER B 1 60 ? 4.875 26.219 7.289 1 96.44 60 SER B CA 1
ATOM 1432 C C . SER B 1 60 ? 4.746 26.141 8.805 1 96.44 60 SER B C 1
ATOM 1434 O O . SER B 1 60 ? 3.635 26.094 9.336 1 96.44 60 SER B O 1
ATOM 1436 N N . TYR B 1 61 ? 5.895 25.922 9.43 1 94.06 61 TYR B N 1
ATOM 1437 C CA . TYR B 1 61 ? 5.996 25.953 10.883 1 94.06 61 TYR B CA 1
ATOM 1438 C C . TYR B 1 61 ? 7.273 26.656 11.328 1 94.06 61 TYR B C 1
ATOM 1440 O O . TYR B 1 61 ? 8.211 26.812 10.539 1 94.06 61 TYR B O 1
ATOM 1448 N N . THR B 1 62 ? 7.223 27.156 12.508 1 95.5 62 THR B N 1
ATOM 1449 C CA . THR B 1 62 ? 8.422 27.766 13.078 1 95.5 62 THR B CA 1
ATOM 1450 C C . THR B 1 62 ? 9.328 26.688 13.68 1 95.5 62 THR B C 1
ATOM 1452 O O . THR B 1 62 ? 8.938 26 14.625 1 95.5 62 THR B O 1
ATOM 1455 N N . ASP B 1 63 ? 10.539 26.625 13.188 1 92.81 63 ASP B N 1
ATOM 1456 C CA . ASP B 1 63 ? 11.422 25.562 13.656 1 92.81 63 ASP B CA 1
ATOM 1457 C C . ASP B 1 63 ? 12.219 26 14.883 1 92.81 63 ASP B C 1
ATOM 1459 O O . ASP B 1 63 ? 11.969 27.078 15.43 1 92.81 63 ASP B O 1
ATOM 1463 N N . ALA B 1 64 ? 13.047 25.109 15.414 1 91.31 64 ALA B N 1
ATOM 1464 C CA . ALA B 1 64 ? 13.781 25.328 16.656 1 91.31 64 ALA B CA 1
ATOM 1465 C C . ALA B 1 64 ? 14.672 26.562 16.562 1 91.31 64 ALA B C 1
ATOM 1467 O O . ALA B 1 64 ? 15.023 27.172 17.562 1 91.31 64 ALA B O 1
ATOM 1468 N N . SER B 1 65 ? 15.078 27 15.406 1 94.25 65 SER B N 1
ATOM 1469 C CA . SER B 1 65 ? 15.914 28.156 15.164 1 94.25 65 SER B CA 1
ATOM 1470 C C . SER B 1 65 ? 15.07 29.406 14.891 1 94.25 65 SER B C 1
ATOM 1472 O O . SER B 1 65 ? 15.57 30.391 14.352 1 94.25 65 SER B O 1
ATOM 1474 N N . ASN B 1 66 ? 13.852 29.297 15.047 1 95.06 66 ASN B N 1
ATOM 1475 C CA . ASN B 1 66 ? 12.922 30.406 14.875 1 95.06 66 ASN B CA 1
ATOM 1476 C C . ASN B 1 66 ? 12.773 30.797 13.406 1 95.06 66 ASN B C 1
ATOM 1478 O O . ASN B 1 66 ? 12.547 31.969 13.086 1 95.06 66 ASN B O 1
ATOM 1482 N N . ARG B 1 67 ? 13.016 29.906 12.531 1 95.81 67 ARG B N 1
ATOM 1483 C CA . ARG B 1 67 ? 12.82 30.094 11.102 1 95.81 67 ARG B CA 1
ATOM 1484 C C . ARG B 1 67 ? 11.547 29.406 10.625 1 95.81 67 ARG B C 1
ATOM 1486 O O . ARG B 1 67 ? 11.125 28.406 11.211 1 95.81 67 ARG B O 1
ATOM 1493 N N . GLN B 1 68 ? 10.938 30.047 9.555 1 96.38 68 GLN B N 1
ATOM 1494 C CA . GLN B 1 68 ? 9.797 29.406 8.922 1 96.38 68 GLN B CA 1
ATOM 1495 C C . GLN B 1 68 ? 10.242 28.297 7.98 1 96.38 68 GLN B C 1
ATOM 1497 O O . GLN B 1 68 ? 10.898 28.547 6.969 1 96.38 68 GLN B O 1
ATOM 1502 N N . SER B 1 69 ? 9.859 27.109 8.438 1 97 69 SER B N 1
ATOM 1503 C CA . SER B 1 69 ? 10.242 25.938 7.652 1 97 69 SER B CA 1
ATOM 1504 C C . SER B 1 69 ? 9.023 25.281 7.02 1 97 69 SER B C 1
ATOM 1506 O O . SER B 1 69 ? 7.922 25.344 7.566 1 97 69 SER B O 1
ATOM 1508 N N . LYS B 1 70 ? 9.273 24.641 5.91 1 97.56 70 LYS B N 1
ATOM 1509 C CA . LYS B 1 70 ? 8.203 24 5.148 1 97.56 70 LYS B CA 1
ATOM 1510 C C . LYS B 1 70 ? 7.738 22.719 5.832 1 97.56 70 LYS B C 1
ATOM 1512 O O . LYS B 1 70 ? 8.547 21.984 6.414 1 97.56 70 LYS B O 1
ATOM 1517 N N . MET B 1 71 ? 6.438 22.469 5.703 1 97.62 71 MET B N 1
ATOM 1518 C CA . MET B 1 71 ? 5.848 21.188 6.094 1 97.62 71 MET B CA 1
ATOM 1519 C C . MET B 1 71 ? 4.582 20.906 5.293 1 97.62 71 MET B C 1
ATOM 1521 O O . MET B 1 71 ? 4.082 21.781 4.582 1 97.62 71 MET B O 1
ATOM 1525 N N . TYR B 1 72 ? 4.129 19.688 5.367 1 98.19 72 TYR B N 1
ATOM 1526 C CA . TYR B 1 72 ? 2.881 19.312 4.711 1 98.19 72 TYR B CA 1
ATOM 1527 C C . TYR B 1 72 ? 1.851 18.828 5.727 1 98.19 72 TYR B C 1
ATOM 1529 O O . TYR B 1 72 ? 2.182 18.094 6.66 1 98.19 72 TYR B O 1
ATOM 1537 N N . GLU B 1 73 ? 0.645 19.344 5.578 1 97.56 73 GLU B N 1
ATOM 1538 C CA . GLU B 1 73 ? -0.516 18.672 6.152 1 97.56 73 GLU B CA 1
ATOM 1539 C C . GLU B 1 73 ? -1.004 17.547 5.238 1 97.56 73 GLU B C 1
ATOM 1541 O O . GLU B 1 73 ? -1.158 17.75 4.031 1 97.56 73 GLU B O 1
ATOM 1546 N N . ILE B 1 74 ? -1.243 16.391 5.859 1 98.25 74 ILE B N 1
ATOM 1547 C CA . ILE B 1 74 ? -1.479 15.188 5.062 1 98.25 74 ILE B CA 1
ATOM 1548 C C . ILE B 1 74 ? -2.777 14.516 5.508 1 98.25 74 ILE B C 1
ATOM 1550 O O . ILE B 1 74 ? -2.975 14.266 6.699 1 98.25 74 ILE B O 1
ATOM 1554 N N . THR B 1 75 ? -3.648 14.242 4.547 1 97.88 75 THR B N 1
ATOM 1555 C CA . THR B 1 75 ? -4.879 13.516 4.859 1 97.88 75 THR B CA 1
ATOM 1556 C C . THR B 1 75 ? -4.586 12.039 5.121 1 97.88 75 THR B C 1
ATOM 1558 O O . THR B 1 75 ? -3.449 11.594 4.957 1 97.88 75 THR B O 1
ATOM 1561 N N . LYS B 1 76 ? -5.586 11.297 5.488 1 96.62 76 LYS B N 1
ATOM 1562 C CA . LYS B 1 76 ? -5.473 9.859 5.68 1 96.62 76 LYS B CA 1
ATOM 1563 C C . LYS B 1 76 ? -5.023 9.164 4.398 1 96.62 76 LYS B C 1
ATOM 1565 O O . LYS B 1 76 ? -4.133 8.312 4.43 1 96.62 76 LYS B O 1
ATOM 1570 N N . ASP B 1 77 ? -5.613 9.57 3.303 1 98.06 77 ASP B N 1
ATOM 1571 C CA . ASP B 1 77 ? -5.262 8.969 2.02 1 98.06 77 ASP B CA 1
ATOM 1572 C C . ASP B 1 77 ? -3.82 9.305 1.637 1 98.06 77 ASP B C 1
ATOM 1574 O O . ASP B 1 77 ? -3.076 8.43 1.184 1 98.06 77 ASP B O 1
ATOM 1578 N N . GLY B 1 78 ? -3.471 10.555 1.818 1 98.44 78 GLY B N 1
ATOM 1579 C CA . GLY B 1 78 ? -2.098 10.953 1.554 1 98.44 78 GLY B CA 1
ATOM 1580 C C . GLY B 1 78 ? -1.084 10.188 2.383 1 98.44 78 GLY B C 1
ATOM 1581 O O . GLY B 1 78 ? -0.07 9.719 1.86 1 98.44 78 GLY B O 1
ATOM 1582 N N . PHE B 1 79 ? -1.403 10.07 3.643 1 98.25 79 PHE B N 1
ATOM 1583 C CA . PHE B 1 79 ? -0.553 9.336 4.566 1 98.25 79 PHE B CA 1
ATOM 1584 C C . PHE B 1 79 ? -0.396 7.887 4.113 1 98.25 79 PHE B C 1
ATOM 1586 O O . PHE B 1 79 ? 0.719 7.363 4.07 1 98.25 79 PHE B O 1
ATOM 1593 N N . SER B 1 80 ? -1.499 7.27 3.773 1 98.06 80 SER B N 1
ATOM 1594 C CA . SER B 1 80 ? -1.465 5.883 3.32 1 98.06 80 SER B CA 1
ATOM 1595 C C . SER B 1 80 ? -0.588 5.727 2.084 1 98.06 80 SER B C 1
ATOM 1597 O O . SER B 1 80 ? 0.295 4.867 2.047 1 98.06 80 SER B O 1
ATOM 1599 N N . PHE B 1 81 ? -0.787 6.578 1.106 1 98.69 81 PHE B N 1
ATOM 1600 C CA . PHE B 1 81 ? -0.011 6.531 -0.127 1 98.69 81 PHE B CA 1
ATOM 1601 C C . PHE B 1 81 ? 1.479 6.664 0.163 1 98.69 81 PHE B C 1
ATOM 1603 O O . PHE B 1 81 ? 2.291 5.906 -0.367 1 98.69 81 PHE B O 1
ATOM 1610 N N . LEU B 1 82 ? 1.829 7.562 1.022 1 98.56 82 LEU B N 1
ATOM 1611 C CA . LEU B 1 82 ? 3.217 7.852 1.367 1 98.56 82 LEU B CA 1
ATOM 1612 C C . LEU B 1 82 ? 3.855 6.668 2.088 1 98.56 82 LEU B C 1
ATOM 1614 O O . LEU B 1 82 ? 4.902 6.168 1.666 1 98.56 82 LEU B O 1
ATOM 1618 N N . VAL B 1 83 ? 3.197 6.176 3.1 1 97.69 83 VAL B N 1
ATOM 1619 C CA . VAL B 1 83 ? 3.787 5.191 4 1 97.69 83 VAL B CA 1
ATOM 1620 C C . VAL B 1 83 ? 3.809 3.82 3.324 1 97.69 83 VAL B C 1
ATOM 1622 O O . VAL B 1 83 ? 4.719 3.023 3.555 1 97.69 83 VAL B O 1
ATOM 1625 N N . MET B 1 84 ? 2.883 3.557 2.445 1 98.25 84 MET B N 1
ATOM 1626 C CA . MET B 1 84 ? 2.881 2.305 1.693 1 98.25 84 MET B CA 1
ATOM 1627 C C . MET B 1 84 ? 4.145 2.176 0.85 1 98.25 84 MET B C 1
ATOM 1629 O O . MET B 1 84 ? 4.574 1.064 0.534 1 98.25 84 MET B O 1
ATOM 1633 N N . GLY B 1 85 ? 4.715 3.23 0.608 1 97.62 85 GLY B N 1
ATOM 1634 C CA . GLY B 1 85 ? 5.941 3.227 -0.171 1 97.62 85 GLY B CA 1
ATOM 1635 C C . GLY B 1 85 ? 7.18 2.992 0.671 1 97.62 85 GLY B C 1
ATOM 1636 O O . GLY B 1 85 ? 8.266 2.748 0.135 1 97.62 85 GLY B O 1
ATOM 1637 N N . TYR B 1 86 ? 7.004 3.088 1.91 1 97.12 86 TYR B N 1
ATOM 1638 C CA . TYR B 1 86 ? 8.125 2.855 2.811 1 97.12 86 TYR B CA 1
ATOM 1639 C C . TYR B 1 86 ? 8.352 1.364 3.025 1 97.12 86 TYR B C 1
ATOM 1641 O O . TYR B 1 86 ? 7.438 0.558 2.848 1 97.12 86 TYR B O 1
ATOM 1649 N N . THR B 1 87 ? 9.664 0.881 3.4 1 94 87 THR B N 1
ATOM 1650 C CA . THR B 1 87 ? 9.977 -0.541 3.484 1 94 87 THR B CA 1
ATOM 1651 C C . THR B 1 87 ? 10.5 -0.899 4.875 1 94 87 THR B C 1
ATOM 1653 O O . THR B 1 87 ? 10.867 -2.047 5.129 1 94 87 THR B O 1
ATOM 1656 N N . GLY B 1 88 ? 10.508 -0.058 5.875 1 94.25 88 GLY B N 1
ATOM 1657 C CA . GLY B 1 88 ? 10.961 -0.349 7.227 1 94.25 88 GLY B CA 1
ATOM 1658 C C . GLY B 1 88 ? 9.938 -1.108 8.047 1 94.25 88 GLY B C 1
ATOM 1659 O O . GLY B 1 88 ? 8.828 -1.36 7.586 1 94.25 88 GLY B O 1
ATOM 1660 N N . GLU B 1 89 ? 10.344 -1.571 9.188 1 95.12 89 GLU B N 1
ATOM 1661 C CA . GLU B 1 89 ? 9.523 -2.402 10.062 1 95.12 89 GLU B CA 1
ATOM 1662 C C . GLU B 1 89 ? 8.18 -1.735 10.352 1 95.12 89 GLU B C 1
ATOM 1664 O O . GLU B 1 89 ? 7.129 -2.369 10.242 1 95.12 89 GLU B O 1
ATOM 1669 N N . LYS B 1 90 ? 8.188 -0.508 10.695 1 95.5 90 LYS B N 1
ATOM 1670 C CA . LYS B 1 90 ? 6.957 0.216 11.008 1 95.5 90 LYS B CA 1
ATOM 1671 C C . LYS B 1 90 ? 6.051 0.32 9.781 1 95.5 90 LYS B C 1
ATOM 1673 O O . LYS B 1 90 ? 4.832 0.198 9.898 1 95.5 90 LYS B O 1
ATOM 1678 N N . ALA B 1 91 ? 6.68 0.566 8.68 1 97 91 ALA B N 1
ATOM 1679 C CA . ALA B 1 91 ? 5.922 0.623 7.434 1 97 91 ALA B CA 1
ATOM 1680 C C . ALA B 1 91 ? 5.297 -0.731 7.113 1 97 91 ALA B C 1
ATOM 1682 O O . ALA B 1 91 ? 4.145 -0.801 6.676 1 97 91 ALA B O 1
ATOM 1683 N N . GLY B 1 92 ? 6.066 -1.831 7.344 1 97.75 92 GLY B N 1
ATOM 1684 C CA . GLY B 1 92 ? 5.531 -3.168 7.137 1 97.75 92 GLY B CA 1
ATOM 1685 C C . GLY B 1 92 ? 4.32 -3.467 7.996 1 97.75 92 GLY B C 1
ATOM 1686 O O . GLY B 1 92 ? 3.326 -4.016 7.516 1 97.75 92 GLY B O 1
ATOM 1687 N N . GLU B 1 93 ? 4.414 -3.107 9.219 1 97.25 93 GLU B N 1
ATOM 1688 C CA . GLU B 1 93 ? 3.291 -3.291 10.133 1 97.25 93 GLU B CA 1
ATOM 1689 C C . GLU B 1 93 ? 2.061 -2.521 9.664 1 97.25 93 GLU B C 1
ATOM 1691 O O . GLU B 1 93 ? 0.944 -3.041 9.695 1 97.25 93 GLU B O 1
ATOM 1696 N N . PHE B 1 94 ? 2.26 -1.345 9.25 1 96.25 94 PHE B N 1
ATOM 1697 C CA . PHE B 1 94 ? 1.164 -0.522 8.75 1 96.25 94 PHE B CA 1
ATOM 1698 C C . PHE B 1 94 ? 0.513 -1.171 7.535 1 96.25 94 PHE B C 1
ATOM 1700 O O . PHE B 1 94 ? -0.713 -1.276 7.461 1 96.25 94 PHE B O 1
ATOM 1707 N N . LYS B 1 95 ? 1.339 -1.591 6.59 1 97.69 95 LYS B N 1
ATOM 1708 C CA . LYS B 1 95 ? 0.814 -2.211 5.379 1 97.69 95 LYS B CA 1
ATOM 1709 C C . LYS B 1 95 ? -0.018 -3.447 5.707 1 97.69 95 LYS B C 1
ATOM 1711 O O . LYS B 1 95 ? -1.108 -3.631 5.164 1 97.69 95 LYS B O 1
ATOM 1716 N N . GLU B 1 96 ? 0.431 -4.277 6.609 1 98.38 96 GLU B N 1
ATOM 1717 C CA . GLU B 1 96 ? -0.321 -5.469 6.996 1 98.38 96 GLU B CA 1
ATOM 1718 C C . GLU B 1 96 ? -1.667 -5.098 7.609 1 98.38 96 GLU B C 1
ATOM 1720 O O . GLU B 1 96 ? -2.691 -5.699 7.285 1 98.38 96 GLU B O 1
ATOM 1725 N N . ARG B 1 97 ? -1.607 -4.133 8.469 1 97.12 97 ARG B N 1
ATOM 1726 C CA . ARG B 1 97 ? -2.844 -3.695 9.109 1 97.12 97 ARG B CA 1
ATOM 1727 C C . ARG B 1 97 ? -3.816 -3.115 8.086 1 97.12 97 ARG B C 1
ATOM 1729 O O . ARG B 1 97 ? -5.023 -3.34 8.172 1 97.12 97 ARG B O 1
ATOM 1736 N N . PHE B 1 98 ? -3.279 -2.363 7.199 1 96.5 98 PHE B N 1
ATOM 1737 C CA . PHE B 1 98 ? -4.102 -1.751 6.16 1 96.5 98 PHE B CA 1
ATOM 1738 C C . PHE B 1 98 ? -4.793 -2.816 5.32 1 96.5 98 PHE B C 1
ATOM 1740 O O . PHE B 1 98 ? -6 -2.746 5.09 1 96.5 98 PHE B O 1
ATOM 1747 N N . ILE B 1 99 ? -4.047 -3.797 4.859 1 97.62 99 ILE B N 1
ATOM 1748 C CA . ILE B 1 99 ? -4.57 -4.887 4.039 1 97.62 99 ILE B CA 1
ATOM 1749 C C . ILE B 1 99 ? -5.621 -5.664 4.828 1 97.62 99 ILE B C 1
ATOM 1751 O O . ILE B 1 99 ? -6.672 -6.02 4.293 1 97.62 99 ILE B O 1
ATOM 1755 N N . ALA B 1 100 ? -5.332 -5.898 6.098 1 97.44 100 ALA B N 1
ATOM 1756 C CA . ALA B 1 100 ? -6.273 -6.613 6.957 1 97.44 100 ALA B CA 1
ATOM 1757 C C . ALA B 1 100 ? -7.582 -5.844 7.098 1 97.44 100 ALA B C 1
ATOM 1759 O O . ALA B 1 100 ? -8.664 -6.438 7.086 1 97.44 100 ALA B O 1
ATOM 1760 N N . ALA B 1 101 ? -7.48 -4.543 7.309 1 96.06 101 ALA B N 1
ATOM 1761 C CA . ALA B 1 101 ? -8.664 -3.699 7.426 1 96.06 101 ALA B CA 1
ATOM 1762 C C . ALA B 1 101 ? -9.5 -3.744 6.148 1 96.06 101 ALA B C 1
ATOM 1764 O O . ALA B 1 101 ? -10.727 -3.82 6.203 1 96.06 101 ALA B O 1
ATOM 1765 N N . PHE B 1 102 ? -8.844 -3.711 5.047 1 95.62 102 PHE B N 1
ATOM 1766 C CA . PHE B 1 102 ? -9.539 -3.811 3.77 1 95.62 102 PHE B CA 1
ATOM 1767 C C . PHE B 1 102 ? -10.281 -5.137 3.658 1 95.62 102 PHE B C 1
ATOM 1769 O O . PHE B 1 102 ? -11.453 -5.164 3.285 1 95.62 102 PHE B O 1
ATOM 1776 N N . ASN B 1 103 ? -9.625 -6.199 3.969 1 95.94 103 ASN B N 1
ATOM 1777 C CA . ASN B 1 103 ? -10.242 -7.52 3.895 1 95.94 103 ASN B CA 1
ATOM 1778 C C . ASN B 1 103 ? -11.453 -7.629 4.82 1 95.94 103 ASN B C 1
ATOM 1780 O O . ASN B 1 103 ? -12.453 -8.25 4.465 1 95.94 103 ASN B O 1
ATOM 1784 N N . ALA B 1 104 ? -11.336 -7.094 5.977 1 93.81 104 ALA B N 1
ATOM 1785 C CA . ALA B 1 104 ? -12.438 -7.109 6.938 1 93.81 104 ALA B CA 1
ATOM 1786 C C . ALA B 1 104 ? -13.664 -6.387 6.379 1 93.81 104 ALA B C 1
ATOM 1788 O O . ALA B 1 104 ? -14.789 -6.879 6.492 1 93.81 104 ALA B O 1
ATOM 1789 N N . ASN B 1 105 ? -13.43 -5.23 5.824 1 92.62 105 ASN B N 1
ATOM 1790 C CA . ASN B 1 105 ? -14.516 -4.469 5.211 1 92.62 105 ASN B CA 1
ATOM 1791 C C . ASN B 1 105 ? -15.164 -5.238 4.062 1 92.62 105 ASN B C 1
ATOM 1793 O O . ASN B 1 105 ? -16.391 -5.246 3.924 1 92.62 105 ASN B O 1
ATOM 1797 N N . GLU B 1 106 ? -14.312 -5.859 3.258 1 91.31 106 GLU B N 1
ATOM 1798 C CA . GLU B 1 106 ? -14.82 -6.633 2.129 1 91.31 106 GLU B CA 1
ATOM 1799 C C . GLU B 1 106 ? -15.68 -7.805 2.604 1 91.31 106 GLU B C 1
ATOM 1801 O O . GLU B 1 106 ? -16.703 -8.109 1.999 1 91.31 106 GLU B O 1
ATOM 1806 N N . ALA B 1 107 ? -15.266 -8.438 3.625 1 91.06 107 ALA B N 1
ATOM 1807 C CA . ALA B 1 107 ? -15.992 -9.578 4.168 1 91.06 107 ALA B CA 1
ATOM 1808 C C . ALA B 1 107 ? -17.359 -9.156 4.695 1 91.06 107 ALA B C 1
ATOM 1810 O O . ALA B 1 107 ? -18.344 -9.875 4.531 1 91.06 107 ALA B O 1
ATOM 1811 N N . LEU B 1 108 ? -17.422 -8.039 5.293 1 88.25 108 LEU B N 1
ATOM 1812 C CA . LEU B 1 108 ? -18.672 -7.523 5.852 1 88.25 108 LEU B CA 1
ATOM 1813 C C . LEU B 1 108 ? -19.672 -7.211 4.746 1 88.25 108 LEU B C 1
ATOM 1815 O O . LEU B 1 108 ? -20.875 -7.402 4.926 1 88.25 108 LEU B O 1
ATOM 1819 N N . LEU B 1 109 ? -19.219 -6.746 3.705 1 87.38 109 LEU B N 1
ATOM 1820 C CA . LEU B 1 109 ? -20.078 -6.418 2.574 1 87.38 109 LEU B CA 1
ATOM 1821 C C . LEU B 1 109 ? -20.625 -7.684 1.923 1 87.38 109 LEU B C 1
ATOM 1823 O O . LEU B 1 109 ? -21.781 -7.715 1.495 1 87.38 109 LEU B O 1
ATOM 1827 N N . LYS B 1 110 ? -19.797 -8.672 1.777 1 84.75 110 LYS B N 1
ATOM 1828 C CA . LYS B 1 110 ? -20.25 -9.938 1.21 1 84.75 110 LYS B CA 1
ATOM 1829 C C . LYS B 1 110 ? -21.297 -10.602 2.113 1 84.75 110 LYS B C 1
ATOM 1831 O O . LYS B 1 110 ? -22.25 -11.211 1.628 1 84.75 110 LYS B O 1
ATOM 1836 N N . ASP B 1 111 ? -21.109 -10.461 3.357 1 78.62 111 ASP B N 1
ATOM 1837 C CA . ASP B 1 111 ? -22.062 -11.016 4.32 1 78.62 111 ASP B CA 1
ATOM 1838 C C . ASP B 1 111 ? -23.375 -10.25 4.297 1 78.62 111 ASP B C 1
ATOM 1840 O O . ASP B 1 111 ? -24.453 -10.852 4.395 1 78.62 111 ASP B O 1
ATOM 1844 N N . ASP B 1 112 ? -23.312 -9 4.172 1 70 112 ASP B N 1
ATOM 1845 C CA . ASP B 1 112 ? -24.516 -8.18 4.129 1 70 112 ASP B CA 1
ATOM 1846 C C . ASP B 1 112 ? -25.328 -8.461 2.867 1 70 112 ASP B C 1
ATOM 1848 O O . ASP B 1 112 ? -26.547 -8.453 2.898 1 70 112 ASP B O 1
ATOM 1852 N N . ASP B 1 113 ? -24.594 -8.562 1.842 1 67.19 113 ASP B N 1
ATOM 1853 C CA . ASP B 1 113 ? -25.312 -8.922 0.617 1 67.19 113 ASP B CA 1
ATOM 1854 C C . ASP B 1 113 ? -26.094 -10.219 0.796 1 67.19 113 ASP B C 1
ATOM 1856 O O . ASP B 1 113 ? -27.203 -10.359 0.28 1 67.19 113 ASP B O 1
ATOM 1860 N N . TYR B 1 114 ? -25.453 -10.992 1.548 1 62.81 114 TYR B N 1
ATOM 1861 C CA . TYR B 1 114 ? -26.125 -12.266 1.832 1 62.81 114 TYR B CA 1
ATOM 1862 C C . TYR B 1 114 ? -27.328 -12.055 2.744 1 62.81 114 TYR B C 1
ATOM 1864 O O . TYR B 1 114 ? -28.375 -12.672 2.549 1 62.81 114 TYR B O 1
ATOM 1872 N N . ILE B 1 115 ? -27.203 -11.133 3.629 1 61.69 115 ILE B N 1
ATOM 1873 C CA . ILE B 1 115 ? -28.297 -10.906 4.578 1 61.69 115 ILE B CA 1
ATOM 1874 C C . ILE B 1 115 ? -29.453 -10.195 3.875 1 61.69 115 ILE B C 1
ATOM 1876 O O . ILE B 1 115 ? -30.609 -10.547 4.066 1 61.69 115 ILE B O 1
ATOM 1880 N N . ILE B 1 116 ? -29.094 -9.305 3.043 1 60.47 116 ILE B N 1
ATOM 1881 C CA . ILE B 1 116 ? -30.141 -8.555 2.359 1 60.47 116 ILE B CA 1
ATOM 1882 C C . ILE B 1 116 ? -30.844 -9.469 1.358 1 60.47 116 ILE B C 1
ATOM 1884 O O . ILE B 1 116 ? -32.062 -9.391 1.199 1 60.47 116 ILE B O 1
ATOM 1888 N N . GLU B 1 117 ? -30.047 -10.312 0.78 1 60.31 117 GLU B N 1
ATOM 1889 C CA . GLU B 1 117 ? -30.641 -11.234 -0.18 1 60.31 117 GLU B CA 1
ATOM 1890 C C . GLU B 1 117 ? -31.531 -12.266 0.521 1 60.31 117 GLU B C 1
ATOM 1892 O O . GLU B 1 117 ? -32.531 -12.727 -0.042 1 60.31 117 GLU B O 1
ATOM 1897 N N . ARG B 1 118 ? -31.188 -12.547 1.724 1 51.88 118 ARG B N 1
ATOM 1898 C CA . ARG B 1 118 ? -31.969 -13.539 2.453 1 51.88 118 ARG B CA 1
ATOM 1899 C C . ARG B 1 118 ? -33.125 -12.883 3.223 1 51.88 118 ARG B C 1
ATOM 1901 O O . ARG B 1 118 ? -34.062 -13.562 3.652 1 51.88 118 ARG B O 1
ATOM 1908 N N . ALA B 1 119 ? -33.094 -11.641 3.295 1 47.28 119 ALA B N 1
ATOM 1909 C CA . ALA B 1 119 ? -34.188 -10.984 4 1 47.28 119 ALA B CA 1
ATOM 1910 C C . ALA B 1 119 ? -35.344 -10.672 3.051 1 47.28 119 ALA B C 1
ATOM 1912 O O . ALA B 1 119 ? -35.125 -10.406 1.866 1 47.28 119 ALA B O 1
#

Nearest PDB structures (foldseek):
  2jzx-assembly1_A  TM=3.207E-01  e=1.533E+00  Homo sapiens
  2nz2-assembly1_A  TM=4.758E-01  e=9.736E+00  Homo sapiens
  4u7j-assembly1_B-2  TM=2.515E-01  e=2.721E+00  Mycolicibacterium thermoresistibile ATCC 19527
  1kh2-assembly1_C  TM=2.284E-01  e=5.847E+00  Thermus thermophilus
  1c96-assembly1_A  TM=2.901E-01  e=3.275E+00  Bos taurus

InterPro domains:
  IPR014054 Bacteriophage regulatory protein, Rha family [PF09669] (22-104)
  IPR014054 Bacteriophage regulatory protein, Rha family [TIGR02681] (14-108)

Organism: NCBI:txid69355

Foldseek 3Di:
DVVVVVVVVQAWDQDPVRATWGKLVSVCVVVVHDSVVSVVLLVPQPDDPVQNVVAWAWDWDQDPVRDTDIMTIGHPSRVLSSLCPPDDPVSVVVVVVVVVVVVVVVVVVVVVVVVVVVD/DVVVVVVVVQAWDQDPVRATWGKLVSVCVVVVHDSVVSVVLLVPQPDDPVQNVVAWAKDWDQDPVRDTDIMTIGHPSRVLSSLCPPDDPVSVVVVVVVVVVVVVVVVVVVVVVVVVVVD